Protein AF-A0A7R9DN25-F1 (afdb_monomer_lite)

Foldseek 3Di:
DVVVVVVLVVVVVVVVPDDDDPRVVVVVVVVVVVVVVVVVVVVVVVLVCLVVVLVVVLVVVLVVVVVVVVPDDVVVCVVDPPVVVVVVVVVVSVCSSPVVSVCVNPVVVVVVVVVVVVVVVCVVPVVVVVVVVVVVVVVVVVVVVVVVVVVVVVVVVVVVVVVVVVVVVVVVVVVVVVVVVVVD

Structure (mmCIF, N/CA/C/O backbone):
data_AF-A0A7R9DN25-F1
#
_entry.id   AF-A0A7R9DN25-F1
#
loop_
_atom_site.group_PDB
_atom_site.id
_atom_site.type_symbol
_atom_site.label_atom_id
_atom_site.label_alt_id
_atom_site.label_comp_id
_atom_site.label_asym_id
_atom_site.label_entity_id
_atom_site.label_seq_id
_atom_site.pdbx_PDB_ins_code
_atom_site.Cartn_x
_atom_site.Cartn_y
_atom_site.Cartn_z
_atom_site.occupancy
_atom_site.B_iso_or_equiv
_atom_site.auth_seq_id
_atom_site.auth_comp_id
_atom_site.auth_asym_id
_atom_site.auth_atom_id
_atom_site.pdbx_PDB_model_num
ATOM 1 N N . TRP A 1 1 ? 20.619 -8.116 -26.086 1.00 58.59 1 TRP A N 1
ATOM 2 C CA . TRP A 1 1 ? 21.323 -7.168 -25.199 1.00 58.59 1 TRP A CA 1
ATOM 3 C C . TRP A 1 1 ? 22.279 -7.898 -24.258 1.00 58.59 1 TRP A C 1
ATOM 5 O O . TRP A 1 1 ? 23.454 -7.591 -24.323 1.00 58.59 1 TRP A O 1
ATOM 15 N N . LEU A 1 2 ? 21.844 -8.913 -23.492 1.00 53.81 2 LEU A N 1
ATOM 16 C CA . LEU A 1 2 ? 22.756 -9.781 -22.716 1.00 53.81 2 LEU A CA 1
ATOM 17 C C . LEU A 1 2 ? 23.816 -10.459 -23.596 1.00 53.81 2 LEU A C 1
ATOM 19 O O . LEU A 1 2 ? 24.973 -10.513 -23.211 1.00 53.81 2 LEU A O 1
ATOM 23 N N . THR A 1 3 ? 23.437 -10.882 -24.805 1.00 67.06 3 THR A N 1
ATOM 24 C CA . THR A 1 3 ? 24.360 -11.446 -25.805 1.00 67.06 3 THR A CA 1
ATOM 25 C C . THR A 1 3 ? 25.389 -10.422 -26.293 1.00 67.06 3 THR A C 1
ATOM 27 O O . THR A 1 3 ? 26.574 -10.710 -26.345 1.00 67.06 3 THR A O 1
ATOM 30 N N . VAL A 1 4 ? 24.949 -9.185 -26.553 1.00 66.38 4 VAL A N 1
ATOM 31 C CA . VAL A 1 4 ? 25.826 -8.065 -26.950 1.00 66.38 4 VAL A CA 1
ATOM 32 C C . VAL A 1 4 ? 26.761 -7.674 -25.799 1.00 66.38 4 VAL A C 1
ATOM 34 O O . VAL A 1 4 ? 27.917 -7.332 -26.011 1.00 66.38 4 VAL A O 1
ATOM 37 N N . TRP A 1 5 ? 26.278 -7.758 -24.560 1.00 66.56 5 TRP A N 1
ATOM 38 C CA . TRP A 1 5 ? 27.079 -7.517 -23.365 1.00 66.56 5 TRP A CA 1
ATOM 39 C C . TRP A 1 5 ? 28.129 -8.617 -23.150 1.00 66.56 5 TRP A C 1
ATOM 41 O O . TRP A 1 5 ? 29.283 -8.291 -22.886 1.00 66.56 5 TRP A O 1
ATOM 51 N N . SER A 1 6 ? 27.776 -9.897 -23.336 1.00 68.06 6 SER A N 1
ATOM 52 C CA . SER A 1 6 ? 28.733 -11.006 -23.216 1.00 68.06 6 SER A CA 1
ATOM 53 C C . SER A 1 6 ? 29.781 -11.015 -24.329 1.00 68.06 6 SER A C 1
ATOM 55 O O . SER A 1 6 ? 30.946 -11.286 -24.057 1.00 68.06 6 SER A O 1
ATOM 57 N N . GLU A 1 7 ? 29.398 -10.693 -25.568 1.00 69.69 7 GLU A N 1
ATOM 58 C CA . GLU A 1 7 ? 30.332 -10.594 -26.699 1.00 69.69 7 GLU A CA 1
ATOM 59 C C . GLU A 1 7 ? 31.320 -9.435 -26.515 1.00 69.69 7 GLU A C 1
ATOM 61 O O . GLU A 1 7 ? 32.523 -9.615 -26.700 1.00 69.69 7 GLU A O 1
ATOM 66 N N . ASN A 1 8 ? 30.848 -8.277 -26.042 1.00 64.62 8 ASN A N 1
ATOM 67 C CA . ASN A 1 8 ? 31.726 -7.150 -25.728 1.00 64.62 8 ASN A CA 1
ATOM 68 C C . ASN A 1 8 ? 32.680 -7.459 -24.560 1.00 64.62 8 ASN A C 1
ATOM 70 O O . ASN A 1 8 ? 33.792 -6.940 -24.531 1.00 64.62 8 ASN A O 1
ATOM 74 N N . LEU A 1 9 ? 32.275 -8.284 -23.586 1.00 63.47 9 LEU A N 1
ATOM 75 C CA . LEU A 1 9 ? 33.137 -8.684 -22.464 1.00 63.47 9 LEU A CA 1
ATOM 76 C C . LEU A 1 9 ? 34.327 -9.527 -22.948 1.00 63.47 9 LEU A C 1
ATOM 78 O O . LEU A 1 9 ? 35.443 -9.354 -22.469 1.00 63.47 9 LEU A O 1
ATOM 82 N N . LEU A 1 10 ? 34.095 -10.401 -23.932 1.00 63.06 10 LEU A N 1
ATOM 83 C CA . LEU A 1 10 ? 35.135 -11.221 -24.558 1.00 63.06 10 LEU A CA 1
ATOM 84 C C . LEU A 1 10 ? 36.090 -10.388 -25.429 1.00 63.06 10 LEU A C 1
ATOM 86 O O . LEU A 1 10 ? 37.282 -10.681 -25.462 1.00 63.06 10 LEU A O 1
ATOM 90 N N . GLY A 1 11 ? 35.590 -9.336 -26.088 1.00 62.28 11 GLY A N 1
ATOM 91 C CA . GLY A 1 11 ? 36.412 -8.406 -26.872 1.00 62.28 11 GLY A CA 1
ATOM 92 C C . GLY A 1 11 ? 37.419 -7.616 -26.026 1.00 62.28 11 GLY A C 1
ATOM 93 O O . GLY A 1 11 ? 38.588 -7.533 -26.390 1.00 62.28 11 GLY A O 1
ATOM 94 N N . ILE A 1 12 ? 37.005 -7.126 -24.852 1.00 60.56 12 ILE A N 1
ATOM 95 C CA . ILE A 1 12 ? 37.855 -6.308 -23.963 1.00 60.56 12 ILE A CA 1
ATOM 96 C C . ILE A 1 12 ? 39.009 -7.107 -23.345 1.00 60.56 12 ILE A C 1
ATOM 98 O O . ILE A 1 12 ? 40.091 -6.560 -23.140 1.00 60.56 12 ILE A O 1
ATOM 102 N N . VAL A 1 13 ? 38.827 -8.409 -23.092 1.00 62.03 13 VAL A N 1
ATOM 103 C CA . VAL A 1 13 ? 39.903 -9.284 -22.583 1.00 62.03 13 VAL A CA 1
ATOM 104 C C . VAL A 1 13 ? 41.058 -9.412 -23.588 1.00 62.03 13 VAL A C 1
ATOM 106 O O . VAL A 1 13 ? 42.202 -9.578 -23.174 1.00 62.03 13 VAL A O 1
ATOM 109 N N . ASN A 1 14 ? 40.791 -9.277 -24.891 1.00 59.91 14 ASN A N 1
ATOM 110 C CA . ASN A 1 14 ? 41.828 -9.275 -25.928 1.00 59.91 14 ASN A CA 1
ATOM 111 C C . ASN A 1 14 ? 42.524 -7.910 -26.102 1.00 59.91 14 ASN A C 1
ATOM 113 O O . ASN A 1 14 ? 43.588 -7.851 -26.713 1.00 59.91 14 ASN A O 1
ATOM 117 N N . GLU A 1 15 ? 41.947 -6.823 -25.581 1.00 57.47 15 GLU A N 1
ATOM 118 C CA . GLU A 1 15 ? 42.334 -5.434 -25.882 1.00 57.47 15 GLU A CA 1
ATOM 119 C C . GLU A 1 15 ? 43.079 -4.732 -24.728 1.00 57.47 15 GLU A C 1
ATOM 121 O O . GLU A 1 15 ? 43.402 -3.547 -24.805 1.00 57.47 15 GLU A O 1
ATOM 126 N N . THR A 1 16 ? 43.427 -5.462 -23.660 1.00 56.31 16 THR A N 1
ATOM 127 C CA . THR A 1 16 ? 44.114 -4.941 -22.460 1.00 56.31 16 THR A CA 1
ATOM 128 C C . THR A 1 16 ? 45.514 -4.348 -22.705 1.00 56.31 16 THR A C 1
ATOM 130 O O . THR A 1 16 ? 46.166 -3.919 -21.755 1.00 56.31 16 THR A O 1
ATOM 133 N N . THR A 1 17 ? 46.012 -4.301 -23.945 1.00 54.56 17 THR A N 1
ATOM 134 C CA . THR A 1 17 ? 47.319 -3.711 -24.284 1.00 54.56 17 THR A CA 1
ATOM 135 C C . THR A 1 17 ? 47.294 -2.202 -24.541 1.00 54.56 17 THR A C 1
ATOM 137 O O . THR A 1 17 ? 48.355 -1.590 -24.472 1.00 54.56 17 THR A O 1
ATOM 140 N N . ASN A 1 18 ? 46.134 -1.573 -24.774 1.00 51.22 18 ASN A N 1
ATOM 141 C CA . ASN A 1 18 ? 46.056 -0.140 -25.097 1.00 51.22 18 ASN A CA 1
ATOM 142 C C . ASN A 1 18 ? 45.103 0.597 -24.140 1.00 51.22 18 ASN A C 1
ATOM 144 O O . ASN A 1 18 ? 43.917 0.771 -24.398 1.00 51.22 18 ASN A O 1
ATOM 148 N N . LEU A 1 19 ? 45.636 1.017 -22.996 1.00 61.97 19 LEU A N 1
ATOM 149 C CA . LEU A 1 19 ? 44.918 1.753 -21.954 1.00 61.97 19 LEU A CA 1
ATOM 150 C C . LEU A 1 19 ? 44.607 3.185 -22.422 1.00 61.97 19 LEU A C 1
ATOM 152 O O . LEU A 1 19 ? 45.551 3.927 -22.683 1.00 61.97 19 LEU A O 1
ATOM 156 N N . THR A 1 20 ? 43.320 3.564 -22.495 1.00 53.91 20 THR A N 1
ATOM 157 C CA . THR A 1 20 ? 42.723 4.908 -22.213 1.00 53.91 20 THR A CA 1
ATOM 158 C C . THR A 1 20 ? 41.371 5.170 -22.899 1.00 53.91 20 THR A C 1
ATOM 160 O O . THR A 1 20 ? 40.883 6.294 -22.849 1.00 53.91 20 THR A O 1
ATOM 163 N N . GLU A 1 21 ? 40.688 4.170 -23.461 1.00 59.56 21 GLU A N 1
ATOM 164 C CA . GLU A 1 21 ? 39.271 4.337 -23.814 1.00 59.56 21 GLU A CA 1
ATOM 165 C C . GLU A 1 21 ? 38.385 3.776 -22.700 1.00 59.56 21 GLU A C 1
ATOM 167 O O . GLU A 1 21 ? 38.415 2.584 -22.395 1.00 59.56 21 GLU A O 1
ATOM 172 N N . THR A 1 22 ? 37.619 4.652 -22.040 1.00 59.41 22 THR A N 1
ATOM 173 C CA . THR A 1 22 ? 36.607 4.263 -21.051 1.00 59.41 22 THR A CA 1
ATOM 174 C C . THR A 1 22 ? 35.624 3.315 -21.725 1.00 59.41 22 THR A C 1
ATOM 176 O O . THR A 1 22 ? 34.846 3.722 -22.591 1.00 59.41 22 THR A O 1
ATOM 179 N N . SER A 1 23 ? 35.694 2.033 -21.372 1.00 67.50 23 SER A N 1
ATOM 180 C CA . SER A 1 23 ? 34.940 1.010 -22.082 1.00 67.50 23 SER A CA 1
ATOM 181 C C . SER A 1 23 ? 33.426 1.243 -21.930 1.00 67.50 23 SER A C 1
ATOM 183 O O . SER A 1 23 ? 32.952 1.605 -20.847 1.00 67.50 23 SER A O 1
ATOM 185 N N . PRO A 1 24 ? 32.611 1.003 -22.976 1.00 70.75 24 PRO A N 1
ATOM 186 C CA . PRO A 1 24 ? 31.159 1.220 -22.934 1.00 70.75 24 PRO A CA 1
ATOM 187 C C . PRO A 1 24 ? 30.447 0.433 -21.818 1.00 70.75 24 PRO A C 1
ATOM 189 O O . PRO A 1 24 ? 29.321 0.752 -21.445 1.00 70.75 24 PRO A O 1
ATOM 192 N N . GLN A 1 25 ? 31.095 -0.582 -21.249 1.00 71.62 25 GLN A N 1
ATOM 193 C CA . GLN A 1 25 ? 30.584 -1.392 -20.145 1.00 71.62 25 GLN A CA 1
ATOM 194 C C . GLN A 1 25 ? 30.590 -0.658 -18.803 1.00 71.62 25 GLN A C 1
ATOM 196 O O . GLN A 1 25 ? 29.623 -0.781 -18.048 1.00 71.62 25 GLN A O 1
ATOM 201 N N . GLU A 1 26 ? 31.628 0.133 -18.526 1.00 78.88 26 GLU A N 1
ATOM 202 C CA . GLU A 1 26 ? 31.700 0.963 -17.318 1.00 78.88 26 GLU A CA 1
ATOM 203 C C . GLU A 1 26 ? 30.573 2.006 -17.311 1.00 78.88 26 GLU A C 1
ATOM 205 O O . GLU A 1 26 ? 29.962 2.261 -16.270 1.00 78.88 26 GLU A O 1
ATOM 210 N N . LEU A 1 27 ? 30.205 2.520 -18.492 1.00 82.31 27 LEU A N 1
ATOM 211 C CA . LEU A 1 27 ? 29.067 3.423 -18.670 1.00 82.31 27 LEU A CA 1
ATOM 212 C C . LEU A 1 27 ? 27.724 2.743 -18.349 1.00 82.31 27 LEU A C 1
ATOM 214 O O . LEU A 1 27 ? 26.928 3.298 -17.590 1.00 82.31 27 LEU A O 1
ATOM 218 N N . TYR A 1 28 ? 27.459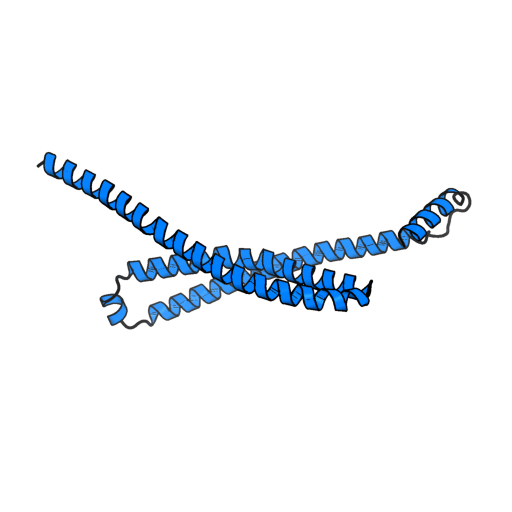 1.540 -18.878 1.00 84.00 28 TYR A N 1
ATOM 219 C CA . TYR A 1 28 ? 26.224 0.807 -18.558 1.00 84.00 28 TYR A CA 1
ATOM 220 C C . TYR A 1 28 ? 26.128 0.480 -17.066 1.00 84.00 28 TYR A C 1
ATOM 222 O O . TYR A 1 28 ? 25.071 0.676 -16.463 1.00 84.00 28 TYR A O 1
ATOM 230 N N . LEU A 1 29 ? 27.226 0.028 -16.454 1.00 86.62 29 LEU A N 1
ATOM 231 C CA . LEU A 1 29 ? 27.275 -0.270 -15.023 1.00 86.62 29 LEU A CA 1
ATOM 232 C C . LEU A 1 29 ? 27.008 0.985 -14.178 1.00 86.62 29 LEU A C 1
ATOM 234 O O . LEU A 1 29 ? 26.237 0.920 -13.219 1.00 86.62 29 LEU A O 1
ATOM 238 N N . GLY A 1 30 ? 27.568 2.134 -14.571 1.00 89.44 30 GLY A N 1
ATOM 239 C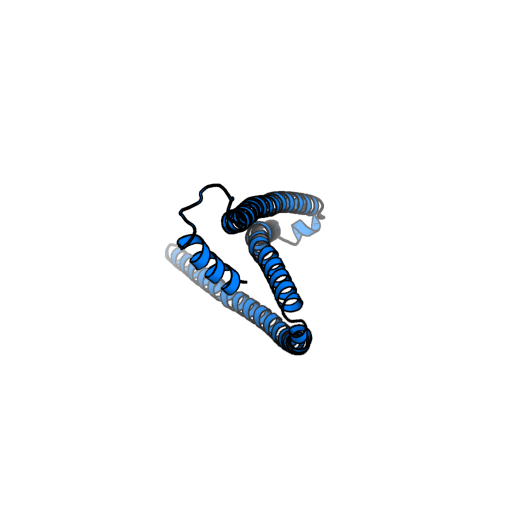 CA . GLY A 1 30 ? 27.296 3.426 -13.942 1.00 89.44 30 GLY A CA 1
ATOM 240 C C . GLY A 1 30 ? 25.819 3.822 -14.016 1.00 89.44 30 GLY A C 1
ATOM 241 O O . GLY A 1 30 ? 25.230 4.202 -13.004 1.00 89.44 30 GLY A O 1
ATOM 242 N N . ILE A 1 31 ? 25.185 3.657 -15.182 1.00 90.44 31 ILE A N 1
ATOM 243 C CA . ILE A 1 31 ? 23.754 3.943 -15.377 1.00 90.44 31 ILE A CA 1
ATOM 244 C C . ILE A 1 31 ? 22.886 3.042 -14.483 1.00 90.44 31 ILE A C 1
ATOM 246 O O . ILE A 1 31 ? 21.996 3.540 -13.791 1.00 90.44 31 ILE A O 1
ATOM 250 N N . TYR A 1 32 ? 23.162 1.735 -14.430 1.00 89.62 32 TYR A N 1
ATOM 251 C CA . TYR A 1 32 ? 22.461 0.823 -13.517 1.00 89.62 32 TYR A CA 1
ATOM 252 C C . TYR A 1 32 ? 22.696 1.177 -12.044 1.00 89.62 32 TYR A C 1
ATOM 254 O O . TYR A 1 32 ? 21.765 1.088 -11.243 1.00 89.62 32 TYR A O 1
ATOM 262 N N . GLY A 1 33 ? 23.901 1.634 -11.692 1.00 94.31 33 GLY A N 1
ATOM 263 C CA . GLY A 1 33 ? 24.224 2.131 -10.356 1.00 94.31 33 GLY A CA 1
ATOM 264 C C . GLY A 1 33 ? 23.366 3.334 -9.959 1.00 94.31 33 GLY A C 1
ATOM 265 O O . GLY A 1 33 ? 22.763 3.334 -8.885 1.00 94.31 33 GLY A O 1
ATOM 266 N N . VAL A 1 34 ? 23.228 4.324 -10.846 1.00 94.94 34 VAL A N 1
ATOM 267 C CA . VAL A 1 34 ? 22.376 5.503 -10.612 1.00 94.94 34 VAL A CA 1
ATOM 268 C C . VAL A 1 34 ? 20.900 5.112 -10.503 1.00 94.94 34 VAL A C 1
ATOM 270 O O . VAL A 1 34 ? 20.217 5.584 -9.593 1.00 94.94 34 VAL A O 1
ATOM 273 N N . PHE A 1 35 ? 20.402 4.212 -11.359 1.00 93.50 35 PHE A N 1
ATOM 274 C CA . PHE A 1 35 ? 19.027 3.709 -11.253 1.00 93.50 35 PHE A CA 1
ATOM 275 C C . PHE A 1 35 ? 18.778 2.950 -9.945 1.00 93.50 35 PHE A C 1
ATOM 277 O O . PHE A 1 35 ? 17.742 3.157 -9.314 1.00 93.50 35 PHE A O 1
ATOM 284 N N . GLY A 1 36 ? 19.724 2.116 -9.507 1.00 95.19 36 GLY A N 1
ATOM 285 C CA . GLY A 1 36 ? 19.636 1.393 -8.238 1.00 95.19 36 GLY A CA 1
ATOM 286 C C . GLY A 1 36 ? 19.617 2.336 -7.034 1.00 95.19 36 GLY A C 1
ATOM 287 O O . GLY A 1 36 ? 18.746 2.222 -6.171 1.00 95.19 36 GLY A O 1
ATOM 288 N N . LEU A 1 37 ? 20.513 3.326 -7.001 1.00 96.50 37 LEU A N 1
ATOM 289 C CA . LEU A 1 37 ? 20.522 4.352 -5.953 1.00 96.50 37 LEU A CA 1
ATOM 290 C C . LEU A 1 37 ? 19.226 5.171 -5.955 1.00 96.50 37 LEU A C 1
ATOM 292 O O . LEU A 1 37 ? 18.617 5.365 -4.902 1.00 96.50 37 LEU A O 1
ATOM 296 N N . GLY A 1 38 ? 18.760 5.588 -7.134 1.00 96.44 38 GLY A N 1
ATOM 297 C CA . GLY A 1 38 ? 17.490 6.292 -7.296 1.00 96.44 38 GLY A CA 1
ATOM 298 C C . GLY A 1 38 ? 16.297 5.468 -6.808 1.00 96.44 38 GLY A C 1
ATOM 299 O O . GLY A 1 38 ? 15.425 5.994 -6.118 1.00 96.44 38 GLY A O 1
ATOM 300 N N . GLN A 1 39 ? 16.284 4.162 -7.084 1.00 93.94 39 GLN A N 1
ATOM 301 C CA . GLN A 1 39 ? 15.258 3.245 -6.595 1.00 93.94 39 GLN A CA 1
ATOM 302 C C . GLN A 1 39 ? 15.267 3.149 -5.067 1.00 93.94 39 GLN A C 1
ATOM 304 O O . GLN A 1 39 ? 14.202 3.212 -4.452 1.00 93.94 39 GLN A O 1
ATOM 309 N N . VAL A 1 40 ? 16.441 3.007 -4.445 1.00 95.50 40 VAL A N 1
ATOM 310 C CA . VAL A 1 40 ? 16.555 2.934 -2.981 1.00 95.50 40 VAL A CA 1
ATOM 311 C C . VAL A 1 40 ? 16.039 4.226 -2.355 1.00 95.50 40 VAL A C 1
ATOM 313 O O . VAL A 1 40 ? 15.144 4.169 -1.510 1.00 95.50 40 VAL A O 1
ATOM 316 N N . ILE A 1 41 ? 16.515 5.385 -2.819 1.00 96.88 41 ILE A N 1
ATOM 317 C CA . ILE A 1 41 ? 16.085 6.699 -2.318 1.00 96.88 41 ILE A CA 1
ATOM 318 C C . ILE A 1 41 ? 14.572 6.870 -2.497 1.00 96.88 41 ILE A C 1
ATOM 320 O O . ILE A 1 41 ? 13.866 7.209 -1.546 1.00 96.88 41 ILE A O 1
ATOM 324 N N . GLY A 1 42 ? 14.053 6.567 -3.689 1.00 94.06 42 GLY A N 1
ATOM 325 C CA . GLY A 1 42 ? 12.623 6.628 -3.981 1.00 94.06 42 GLY A CA 1
ATOM 326 C C . GLY A 1 42 ? 11.795 5.701 -3.088 1.00 94.06 42 GLY A C 1
ATOM 327 O O . GLY A 1 42 ? 10.737 6.098 -2.604 1.00 94.06 42 GLY A O 1
ATOM 328 N N . SER A 1 43 ? 12.288 4.493 -2.799 1.00 91.94 43 SER A N 1
ATOM 329 C CA . SER A 1 43 ? 11.600 3.537 -1.922 1.00 91.94 43 SER A CA 1
ATOM 330 C C . SER A 1 43 ? 11.532 4.017 -0.469 1.00 91.94 43 SER A C 1
ATOM 332 O O . SER A 1 43 ? 10.495 3.866 0.186 1.00 91.94 43 SER A O 1
ATOM 334 N N . VAL A 1 44 ? 12.601 4.655 0.019 1.00 94.19 44 VAL A N 1
ATOM 335 C CA . VAL A 1 44 ? 12.657 5.247 1.359 1.00 94.19 44 VAL A CA 1
ATOM 336 C C . VAL A 1 44 ? 11.682 6.414 1.446 1.00 94.19 44 VAL A C 1
ATOM 338 O O . VAL A 1 44 ? 10.845 6.435 2.347 1.00 94.19 44 VAL A O 1
ATOM 341 N N . LEU A 1 45 ? 11.713 7.330 0.474 1.00 94.81 45 LEU A N 1
ATOM 342 C CA . LEU A 1 45 ? 10.785 8.459 0.411 1.00 94.81 45 LEU A CA 1
ATOM 343 C C . LEU A 1 45 ? 9.328 7.992 0.365 1.00 94.81 45 LEU A C 1
ATOM 345 O O . LEU A 1 45 ? 8.525 8.450 1.172 1.00 94.81 45 LEU A O 1
ATOM 349 N N . ALA A 1 46 ? 8.992 7.027 -0.494 1.00 91.12 46 ALA A N 1
ATOM 350 C CA . ALA A 1 46 ? 7.636 6.487 -0.584 1.00 91.12 46 ALA A CA 1
ATOM 351 C C . ALA A 1 46 ? 7.169 5.870 0.746 1.00 91.12 46 ALA A C 1
ATOM 353 O O . ALA A 1 46 ? 6.045 6.111 1.194 1.00 91.12 46 ALA A O 1
ATOM 354 N N . THR A 1 47 ? 8.042 5.110 1.413 1.00 89.75 47 THR A N 1
ATOM 355 C CA . THR A 1 47 ? 7.734 4.491 2.711 1.00 89.75 47 THR A CA 1
ATOM 356 C C . THR A 1 47 ? 7.535 5.542 3.804 1.00 89.75 47 THR A C 1
ATOM 358 O O . THR A 1 47 ? 6.609 5.425 4.614 1.00 89.75 47 THR A O 1
ATOM 361 N N . LEU A 1 48 ? 8.356 6.595 3.816 1.00 92.62 48 LEU A N 1
ATOM 362 C CA . LEU A 1 48 ? 8.212 7.723 4.734 1.00 92.62 48 LEU A CA 1
ATOM 363 C C . LEU A 1 48 ? 6.914 8.494 4.471 1.00 92.62 48 LEU A C 1
ATOM 365 O O . LEU A 1 48 ? 6.166 8.743 5.414 1.00 92.62 48 LEU A O 1
ATOM 369 N N . SER A 1 49 ? 6.590 8.793 3.211 1.00 92.50 49 SER A N 1
ATOM 370 C CA . SER A 1 49 ? 5.347 9.472 2.830 1.00 92.50 49 SER A CA 1
ATOM 371 C C . SER A 1 49 ? 4.108 8.697 3.275 1.00 92.50 49 SER A C 1
ATOM 373 O O . SER A 1 49 ? 3.213 9.282 3.883 1.00 92.50 49 SER A O 1
ATOM 375 N N . ILE A 1 50 ? 4.065 7.377 3.049 1.00 89.50 50 ILE A N 1
ATOM 376 C CA . ILE A 1 50 ? 2.953 6.527 3.509 1.00 89.50 50 ILE A CA 1
ATOM 377 C C . ILE A 1 50 ? 2.875 6.521 5.040 1.00 89.50 50 ILE A C 1
ATOM 379 O O . ILE A 1 50 ? 1.783 6.584 5.605 1.00 89.50 50 ILE A O 1
ATOM 383 N N . SER A 1 51 ? 4.017 6.475 5.726 1.00 89.69 51 SER A N 1
ATOM 384 C CA . SER A 1 51 ? 4.063 6.446 7.192 1.00 89.69 51 SER A CA 1
ATOM 385 C C . SER A 1 51 ? 3.566 7.754 7.811 1.00 89.69 51 SER A C 1
ATOM 387 O O . SER A 1 51 ? 2.698 7.727 8.680 1.00 89.69 51 SER A O 1
ATOM 389 N N . ILE A 1 52 ? 4.046 8.899 7.322 1.00 91.75 52 ILE A N 1
ATOM 390 C CA . ILE A 1 52 ? 3.602 10.224 7.775 1.00 91.75 52 ILE A CA 1
ATOM 391 C C . ILE A 1 52 ? 2.125 10.438 7.425 1.00 91.75 52 ILE A C 1
ATOM 393 O O . ILE A 1 52 ? 1.348 10.887 8.269 1.00 91.75 52 ILE A O 1
ATOM 397 N N . GLY A 1 53 ? 1.719 10.068 6.206 1.00 90.94 53 GLY A N 1
ATOM 398 C CA . GLY A 1 53 ? 0.334 10.171 5.748 1.00 90.94 53 GLY A CA 1
ATOM 399 C C . GLY A 1 53 ? -0.628 9.366 6.618 1.00 90.94 53 GLY A C 1
ATOM 400 O O . GLY A 1 53 ? -1.679 9.875 6.997 1.00 90.94 53 GLY A O 1
ATOM 401 N N . THR A 1 54 ? -0.235 8.154 7.013 1.00 88.00 54 THR A N 1
ATOM 402 C CA . THR A 1 54 ? -1.023 7.316 7.927 1.00 88.00 54 THR A CA 1
ATOM 403 C C . THR A 1 54 ? -1.185 7.977 9.292 1.00 88.00 54 THR A C 1
ATOM 405 O O . THR A 1 54 ? -2.301 8.069 9.791 1.00 88.00 54 THR A O 1
ATOM 408 N N . ILE A 1 55 ? -0.097 8.464 9.896 1.00 88.62 55 ILE A N 1
ATOM 409 C CA . ILE A 1 55 ? -0.152 9.095 11.224 1.00 88.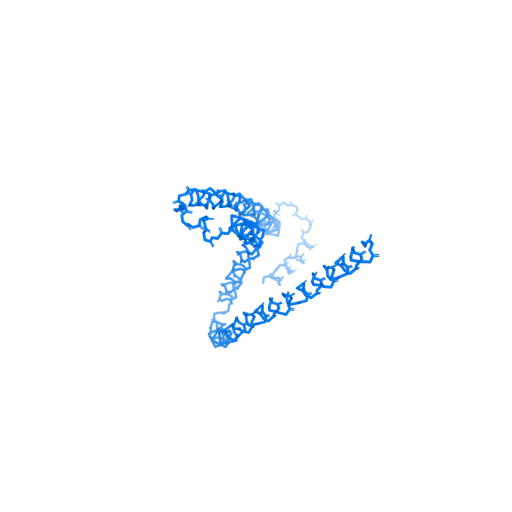62 55 ILE A CA 1
ATOM 410 C C . ILE A 1 55 ? -1.044 10.341 11.189 1.00 88.62 55 ILE A C 1
ATOM 412 O O . ILE A 1 55 ? -1.819 10.585 12.114 1.00 88.62 55 ILE A O 1
ATOM 416 N N . ASN A 1 56 ? -0.964 11.129 10.114 1.00 90.38 56 ASN A N 1
ATOM 417 C CA . ASN A 1 56 ? -1.825 12.293 9.951 1.00 90.38 56 ASN A CA 1
ATOM 418 C C . ASN A 1 56 ? -3.299 11.887 9.770 1.00 90.38 56 ASN A C 1
ATOM 420 O O . ASN A 1 56 ? -4.180 12.454 10.413 1.00 90.38 56 ASN A O 1
ATOM 424 N N . ALA A 1 57 ? -3.567 10.866 8.953 1.00 87.88 57 ALA A N 1
ATOM 425 C CA . ALA A 1 57 ? -4.912 10.334 8.753 1.00 87.88 57 ALA A CA 1
ATOM 426 C C . ALA A 1 57 ? -5.528 9.814 10.063 1.00 87.88 57 ALA A C 1
ATOM 428 O O . ALA A 1 57 ? -6.666 10.169 10.372 1.00 87.88 57 ALA A O 1
ATOM 429 N N . ALA A 1 58 ? -4.763 9.066 10.865 1.00 86.69 58 ALA A N 1
ATOM 430 C CA . ALA A 1 58 ? -5.175 8.583 12.184 1.00 86.69 58 ALA A CA 1
ATOM 431 C C . ALA A 1 58 ? -5.578 9.742 13.112 1.00 86.69 58 ALA A C 1
ATOM 433 O O . ALA A 1 58 ? -6.653 9.728 13.712 1.00 86.69 58 ALA A O 1
ATOM 434 N N . ARG A 1 59 ? -4.773 10.815 13.163 1.00 87.94 59 ARG A N 1
ATOM 435 C CA . ARG A 1 59 ? -5.079 12.015 13.967 1.00 87.94 59 ARG A CA 1
ATOM 436 C C . ARG A 1 59 ? -6.356 12.720 13.513 1.00 87.94 59 ARG A C 1
ATOM 438 O O . ARG A 1 59 ? -7.176 13.099 14.348 1.00 87.94 59 ARG A O 1
ATOM 445 N N . ILE A 1 60 ? -6.529 12.907 12.205 1.00 89.88 60 ILE A N 1
ATOM 446 C CA . ILE A 1 60 ? -7.719 13.559 11.639 1.00 89.88 60 ILE A CA 1
ATOM 447 C C . ILE A 1 60 ? -8.973 12.740 11.960 1.00 89.88 60 ILE A C 1
ATOM 449 O O . ILE A 1 60 ? -9.979 13.300 12.398 1.00 89.88 60 ILE A O 1
ATOM 453 N N . LEU A 1 61 ? -8.898 11.421 11.786 1.00 87.06 61 LEU A N 1
ATOM 454 C CA . LEU A 1 61 ? -9.993 10.503 12.065 1.00 87.06 61 LEU A CA 1
ATOM 455 C C . LEU A 1 61 ? -10.362 10.500 13.554 1.00 87.06 61 LEU A C 1
ATOM 457 O O . LEU A 1 61 ? -11.534 10.671 13.888 1.00 87.06 61 LEU A O 1
ATOM 461 N N . HIS A 1 62 ? -9.370 10.377 14.441 1.00 88.12 62 HIS A N 1
ATOM 462 C CA . HIS A 1 62 ? -9.574 10.402 15.888 1.00 88.12 62 HIS A CA 1
ATOM 463 C C . HIS A 1 62 ? -10.256 11.703 16.335 1.00 88.12 62 HIS A C 1
ATOM 465 O O . HIS A 1 62 ? -11.268 11.674 17.035 1.00 88.12 62 HIS A O 1
ATOM 471 N N . ASN A 1 63 ? -9.759 12.855 15.874 1.00 89.31 63 ASN A N 1
ATOM 472 C CA . ASN A 1 63 ? -10.333 14.158 16.218 1.00 89.31 63 ASN A CA 1
ATOM 473 C C . ASN A 1 63 ? -11.749 14.344 15.652 1.00 89.31 63 ASN A C 1
ATOM 475 O O . ASN A 1 63 ? -12.618 14.905 16.323 1.00 89.31 63 ASN A O 1
ATOM 479 N N . GLY A 1 64 ? -11.999 13.866 14.430 1.00 88.94 64 GLY A N 1
ATOM 480 C CA . GLY A 1 64 ? -13.320 13.903 13.806 1.00 88.94 64 GLY A CA 1
ATOM 481 C C . GLY A 1 64 ? -14.344 13.064 14.569 1.00 88.94 64 GLY A C 1
ATOM 482 O O . GLY A 1 64 ? -15.443 13.543 14.855 1.00 88.94 64 GLY A O 1
ATOM 483 N N . LEU A 1 65 ? -13.968 11.843 14.949 1.00 84.62 65 LEU A N 1
ATOM 484 C CA . LEU A 1 65 ? -14.820 10.950 15.728 1.00 84.62 65 LEU A CA 1
ATOM 485 C C . LEU A 1 65 ? -15.072 11.496 17.139 1.00 84.62 65 LEU A C 1
ATOM 487 O O . LEU A 1 65 ? -16.226 11.544 17.556 1.00 84.62 65 LEU A O 1
ATOM 491 N N . LEU A 1 66 ? -14.041 11.986 17.837 1.00 87.31 66 LEU A N 1
ATOM 492 C CA . LEU A 1 66 ? -14.190 12.592 19.165 1.00 87.31 66 LEU A CA 1
ATOM 493 C C . LEU A 1 66 ? -15.162 13.778 19.132 1.00 87.31 66 LEU A C 1
ATOM 495 O O . LEU A 1 66 ? -16.084 13.857 19.942 1.00 87.31 66 LEU A O 1
ATOM 499 N N . ARG A 1 67 ? -15.011 14.674 18.148 1.00 89.94 67 ARG A N 1
ATOM 500 C CA . ARG A 1 67 ? -15.918 15.816 17.968 1.00 89.94 67 ARG A CA 1
ATOM 501 C C . ARG A 1 67 ? -17.359 15.377 17.710 1.00 89.94 67 ARG A C 1
ATOM 503 O O . ARG A 1 67 ? -18.280 16.037 18.183 1.00 89.94 67 ARG A O 1
ATOM 510 N N . ASN A 1 68 ? -17.557 14.303 16.950 1.00 85.75 68 ASN A N 1
ATOM 511 C CA . ASN A 1 68 ? -18.890 13.791 16.651 1.00 85.75 68 ASN A CA 1
ATOM 512 C C . ASN A 1 68 ? -19.532 13.143 17.880 1.00 85.75 68 ASN A C 1
ATOM 514 O O . ASN A 1 68 ? -20.700 13.409 18.140 1.00 85.75 68 ASN A O 1
ATOM 518 N N . VAL A 1 69 ? -18.773 12.374 18.667 1.00 84.81 69 VAL A N 1
ATOM 519 C CA . VAL A 1 69 ? -19.264 11.760 19.910 1.00 84.81 69 VAL A CA 1
ATOM 520 C C . VAL A 1 69 ? -19.695 12.827 20.917 1.00 84.81 69 VAL A C 1
ATOM 522 O O . VAL A 1 69 ? -20.776 12.721 21.484 1.00 84.81 69 VAL A O 1
ATOM 525 N N . LEU A 1 70 ? -18.916 13.902 21.073 1.00 84.94 70 LEU A N 1
ATOM 526 C CA . LEU A 1 70 ? -19.250 15.013 21.975 1.00 84.94 70 LEU A CA 1
ATOM 527 C C . LEU A 1 70 ? -20.502 15.807 21.560 1.00 84.94 70 LEU A C 1
ATOM 529 O O . LEU A 1 70 ? -21.045 16.553 22.367 1.00 84.94 70 LEU A O 1
ATOM 533 N N . ARG A 1 71 ? -20.951 15.680 20.306 1.00 87.81 71 ARG A N 1
ATOM 534 C CA . ARG A 1 71 ? -22.150 16.353 19.776 1.00 87.81 71 ARG A CA 1
ATOM 535 C C . ARG A 1 71 ? -23.384 15.453 19.740 1.00 87.81 71 ARG A C 1
ATOM 537 O O . ARG A 1 71 ? -24.429 15.894 19.265 1.00 87.81 71 ARG A O 1
ATOM 544 N N . LEU A 1 72 ? -23.275 14.201 20.183 1.00 84.12 72 LEU A N 1
ATOM 545 C CA . LEU A 1 72 ? -24.419 13.296 20.218 1.00 84.12 72 LEU A CA 1
ATOM 546 C C . LEU A 1 72 ? -25.458 13.793 21.238 1.00 84.12 72 LEU A C 1
ATOM 548 O O . LEU A 1 72 ? -25.083 14.273 22.309 1.00 84.12 72 LEU A O 1
ATOM 552 N N . PRO A 1 73 ? -26.765 13.686 20.933 1.00 85.38 73 PRO A N 1
ATOM 553 C CA . PRO A 1 73 ? -27.805 14.075 21.873 1.00 85.38 73 PRO A CA 1
ATOM 554 C C . PRO A 1 73 ? -27.784 13.146 23.087 1.00 85.38 73 PRO A C 1
ATOM 556 O O . PRO A 1 73 ? -27.589 11.936 22.937 1.00 85.38 73 PRO A O 1
ATOM 559 N N . GLN A 1 74 ? -28.055 13.708 24.269 1.00 76.62 74 GLN A N 1
ATOM 560 C CA . GLN A 1 74 ? -28.027 12.998 25.555 1.00 76.62 74 GLN A CA 1
ATOM 561 C C . GLN A 1 74 ? -28.863 11.706 25.545 1.00 76.62 74 GLN A C 1
ATOM 563 O O . GLN A 1 74 ? -28.415 10.682 26.047 1.00 76.62 74 GLN A O 1
ATOM 568 N N . SER A 1 75 ? -29.995 11.706 24.833 1.00 81.12 75 SER A N 1
ATOM 569 C CA . SER A 1 75 ? -30.860 10.530 24.634 1.00 81.12 75 SER A CA 1
ATOM 570 C C . SER A 1 75 ? -30.129 9.292 24.076 1.00 81.12 75 SER A C 1
ATOM 572 O O . SER A 1 75 ? -30.518 8.157 24.358 1.00 81.12 75 SER A O 1
ATOM 574 N N . THR A 1 76 ? -29.043 9.479 23.319 1.00 74.75 76 THR A N 1
ATOM 575 C CA . THR A 1 76 ? -28.209 8.374 22.807 1.00 74.75 76 THR A CA 1
ATOM 576 C C . THR A 1 76 ? -27.377 7.739 23.922 1.00 74.75 76 THR A C 1
ATOM 578 O O . THR A 1 76 ? -27.181 6.525 23.939 1.00 74.75 76 THR A O 1
ATOM 581 N N . PHE A 1 77 ? -26.908 8.545 24.874 1.00 78.25 77 PHE A N 1
ATOM 582 C CA . PHE A 1 77 ? -26.158 8.074 26.039 1.00 78.25 77 PHE A CA 1
ATOM 583 C C . PHE A 1 77 ? -27.064 7.389 27.071 1.00 78.25 77 PHE A C 1
ATOM 585 O O . PHE A 1 77 ? -26.601 6.508 27.790 1.00 78.25 77 PHE A O 1
ATOM 592 N N . ASP A 1 78 ? -28.357 7.724 27.085 1.00 76.69 78 ASP A N 1
ATOM 593 C CA . ASP A 1 78 ? -29.348 7.075 27.952 1.00 76.69 78 ASP A CA 1
ATOM 594 C C . ASP A 1 78 ? -29.811 5.713 27.397 1.00 76.69 78 ASP A C 1
ATOM 596 O O . ASP A 1 78 ? -30.117 4.792 28.151 1.00 76.69 78 ASP A O 1
ATOM 600 N N . THR A 1 79 ? -29.848 5.560 26.068 1.00 79.81 79 THR A N 1
ATOM 601 C CA . THR A 1 79 ? -30.307 4.330 25.388 1.00 79.81 79 THR A CA 1
ATOM 602 C C . THR A 1 79 ? -29.189 3.332 25.092 1.00 79.81 79 THR A C 1
ATOM 604 O O . THR A 1 79 ? -29.442 2.129 25.004 1.00 79.81 79 THR A O 1
ATOM 607 N N . THR A 1 80 ? -27.944 3.795 24.958 1.00 76.31 80 THR A N 1
ATOM 608 C CA . THR A 1 80 ? -26.770 2.931 24.782 1.00 76.31 80 THR A CA 1
ATOM 609 C C . THR A 1 80 ? -25.730 3.213 25.859 1.00 76.31 80 THR A C 1
ATOM 611 O O . THR A 1 80 ? -25.269 4.347 25.959 1.00 76.31 80 THR A O 1
ATOM 614 N N . PRO A 1 81 ? -25.293 2.199 26.633 1.00 78.00 81 PRO A N 1
ATOM 615 C CA . PRO A 1 81 ? -24.305 2.417 27.680 1.00 78.00 81 PRO A CA 1
ATOM 616 C C . PRO A 1 81 ? -23.016 2.970 27.067 1.00 78.00 81 PRO A C 1
ATOM 618 O O . PRO A 1 81 ? -22.493 2.406 26.100 1.00 78.00 81 PRO A O 1
ATOM 621 N N . THR A 1 82 ? -22.474 4.040 27.655 1.00 76.56 82 THR A N 1
ATOM 622 C CA . THR A 1 82 ? -21.267 4.747 27.186 1.00 76.56 82 THR A CA 1
ATOM 623 C C . THR A 1 82 ? -20.091 3.797 26.927 1.00 76.56 82 THR A C 1
ATOM 625 O O . THR A 1 82 ? -19.331 3.986 25.978 1.00 76.56 82 THR A O 1
ATOM 628 N N . GLY A 1 83 ? -19.991 2.705 27.695 1.00 79.12 83 GLY A N 1
ATOM 629 C CA . GLY A 1 83 ? -18.987 1.655 27.500 1.00 79.12 83 GLY A CA 1
ATOM 630 C C . GLY A 1 83 ? -19.079 0.923 26.154 1.00 79.12 83 GLY A C 1
ATOM 631 O O . GLY A 1 83 ? -18.048 0.587 25.579 1.00 79.12 83 GLY A O 1
ATOM 632 N N . ARG A 1 84 ? -20.278 0.721 25.587 1.00 78.75 84 ARG A N 1
ATOM 633 C CA . ARG A 1 84 ? -20.450 0.071 24.271 1.00 78.75 84 ARG A CA 1
ATOM 634 C C . ARG A 1 84 ? -20.044 1.003 23.126 1.00 78.75 84 ARG A C 1
ATOM 636 O O . ARG A 1 84 ? -19.453 0.537 22.154 1.00 78.75 84 ARG A O 1
ATOM 643 N N . ILE A 1 85 ? -20.319 2.303 23.258 1.00 81.75 85 ILE A N 1
ATOM 644 C CA . ILE A 1 85 ? -19.871 3.328 22.302 1.00 81.75 85 ILE A CA 1
ATOM 645 C C . ILE A 1 85 ? -18.342 3.407 22.314 1.00 81.75 85 ILE A C 1
ATOM 647 O O . ILE A 1 85 ? -17.722 3.343 21.254 1.00 81.75 85 ILE A O 1
ATOM 651 N N . LEU A 1 86 ? -17.737 3.465 23.505 1.00 82.56 86 LEU A N 1
ATOM 652 C CA . LEU A 1 86 ? -16.286 3.520 23.661 1.00 82.56 86 LEU A CA 1
ATOM 653 C C . LEU A 1 86 ? -15.605 2.251 23.135 1.00 82.56 86 LEU A C 1
ATOM 655 O O . LEU A 1 86 ? -14.652 2.353 22.374 1.00 82.56 86 LEU A O 1
ATOM 659 N N . ASN A 1 87 ? -16.126 1.064 23.460 1.00 82.69 87 ASN A N 1
ATOM 660 C CA . ASN A 1 87 ? -15.555 -0.202 22.991 1.00 82.69 87 ASN A CA 1
ATOM 661 C C . ASN A 1 87 ? -15.584 -0.313 21.456 1.00 82.69 87 ASN A C 1
ATOM 663 O O . ASN A 1 87 ? -14.613 -0.738 20.832 1.00 82.69 87 ASN A O 1
ATOM 667 N N . ARG A 1 88 ? -16.678 0.135 20.826 1.00 83.56 88 ARG A N 1
ATOM 668 C CA . ARG A 1 88 ? -16.793 0.164 19.364 1.00 83.56 88 ARG A CA 1
ATOM 669 C C . ARG A 1 88 ? -15.841 1.187 18.740 1.00 83.56 88 ARG A C 1
ATOM 671 O O . ARG A 1 88 ? -15.118 0.844 17.815 1.00 83.56 88 ARG A O 1
ATOM 678 N N . PHE A 1 89 ? -15.781 2.397 19.293 1.00 82.94 89 PHE A N 1
ATOM 679 C CA . PHE A 1 89 ? -14.846 3.444 18.875 1.00 82.94 89 PHE A CA 1
ATOM 680 C C . PHE A 1 89 ? -13.384 2.982 18.966 1.00 82.94 89 PHE A C 1
ATOM 682 O O . PHE A 1 89 ? -12.639 3.122 18.000 1.00 82.94 89 PHE A O 1
ATOM 689 N N . SER A 1 90 ? -12.986 2.375 20.086 1.00 85.88 90 SER A N 1
ATOM 690 C CA . SER A 1 90 ? -11.635 1.844 20.282 1.00 85.88 90 SER A CA 1
ATOM 691 C C . SER A 1 90 ? -11.312 0.705 19.314 1.00 85.88 90 SER A C 1
ATOM 693 O O . SER A 1 90 ? -10.210 0.668 18.773 1.00 85.88 90 SER A O 1
ATOM 695 N N . SER A 1 91 ? -12.259 -0.204 19.054 1.00 84.44 91 SER A N 1
ATOM 696 C CA . SER A 1 91 ? -12.065 -1.307 18.101 1.00 84.44 91 SER A CA 1
ATOM 697 C C . SER A 1 91 ? -11.945 -0.819 16.650 1.00 84.44 91 SER A C 1
ATOM 699 O O . SER A 1 91 ? -11.051 -1.259 15.917 1.00 84.44 91 SER A O 1
ATOM 701 N N . ASP A 1 92 ? -12.788 0.136 16.250 1.00 86.38 92 ASP A N 1
ATOM 702 C CA . ASP A 1 92 ? -12.784 0.716 14.906 1.00 86.38 92 ASP A CA 1
ATOM 703 C C . ASP A 1 92 ? -11.505 1.535 14.661 1.00 86.38 92 ASP A C 1
ATOM 705 O O . ASP A 1 92 ? -10.867 1.382 13.617 1.00 86.38 92 ASP A O 1
ATOM 709 N N . ILE A 1 93 ? -11.069 2.335 15.642 1.00 86.25 93 ILE A N 1
ATOM 710 C CA . ILE A 1 93 ? -9.798 3.073 15.578 1.00 86.25 93 ILE A CA 1
ATOM 711 C C . ILE A 1 93 ? -8.615 2.125 15.526 1.00 86.25 93 ILE A C 1
ATOM 713 O O . ILE A 1 93 ? -7.766 2.284 14.661 1.00 86.25 93 ILE A O 1
ATOM 717 N N . ASN A 1 94 ? -8.568 1.100 16.376 1.00 86.12 94 ASN A N 1
ATOM 718 C CA . ASN A 1 94 ? -7.473 0.136 16.344 1.00 86.12 94 ASN A CA 1
ATOM 719 C C . ASN A 1 94 ? -7.381 -0.576 14.982 1.00 86.12 94 ASN A C 1
ATOM 721 O O . ASN A 1 94 ? -6.293 -0.793 14.450 1.00 86.12 94 ASN A O 1
ATOM 725 N N . THR A 1 95 ? -8.524 -0.897 14.371 1.00 84.62 95 THR A N 1
ATOM 726 C CA . THR A 1 95 ? -8.554 -1.471 13.020 1.00 84.62 95 THR A CA 1
ATOM 727 C C . THR A 1 95 ? -8.029 -0.473 11.984 1.00 84.62 95 THR A C 1
ATOM 729 O O . THR A 1 95 ? -7.223 -0.837 11.127 1.00 84.62 95 THR A O 1
ATOM 732 N N . LEU A 1 96 ? -8.432 0.793 12.058 1.00 84.12 96 LEU A N 1
ATOM 733 C CA . LEU A 1 96 ? -7.980 1.828 11.126 1.00 84.12 96 LEU A CA 1
ATOM 734 C C . LEU A 1 96 ? -6.511 2.223 11.340 1.00 84.12 96 LEU A C 1
ATOM 736 O O . LEU A 1 96 ? -5.815 2.483 10.368 1.00 84.12 96 LEU A O 1
ATOM 740 N N . ASP A 1 97 ? -5.991 2.176 12.557 1.00 86.19 97 ASP A N 1
ATOM 741 C CA . ASP A 1 97 ? -4.610 2.567 12.850 1.00 86.19 97 ASP A CA 1
ATOM 742 C C . ASP A 1 97 ? -3.608 1.440 12.575 1.00 86.19 97 ASP A C 1
ATOM 744 O O . ASP A 1 97 ? -2.450 1.710 12.257 1.00 86.19 97 ASP A O 1
ATOM 748 N N . VAL A 1 98 ? -4.035 0.175 12.651 1.00 85.12 98 VAL A N 1
ATOM 749 C CA . VAL A 1 98 ? -3.149 -0.986 12.462 1.00 85.12 98 VAL A CA 1
ATOM 750 C C . VAL A 1 98 ? -3.335 -1.634 11.090 1.00 85.12 98 VAL A C 1
ATOM 752 O O . VAL A 1 98 ? -2.371 -1.789 10.336 1.00 85.12 98 VAL A O 1
ATOM 755 N N . MET A 1 99 ? -4.565 -2.015 10.728 1.00 86.81 99 MET A N 1
ATOM 756 C CA . MET A 1 99 ? -4.818 -2.748 9.479 1.00 86.81 99 MET A CA 1
ATOM 757 C C . MET A 1 99 ? -4.719 -1.845 8.250 1.00 86.81 99 MET A C 1
ATOM 759 O O . MET A 1 99 ? -4.154 -2.258 7.239 1.00 86.81 99 MET A O 1
ATOM 763 N N . PHE A 1 100 ? -5.241 -0.619 8.301 1.00 85.75 100 PHE A N 1
ATOM 764 C CA . PHE A 1 100 ? -5.271 0.260 7.128 1.00 85.75 100 PHE A CA 1
ATOM 765 C C . PHE A 1 100 ? -3.867 0.622 6.601 1.00 85.75 100 PHE A C 1
ATOM 767 O O . PHE A 1 100 ? -3.607 0.367 5.420 1.00 85.75 100 PHE A O 1
ATOM 774 N N . PRO A 1 101 ? -2.918 1.124 7.422 1.00 86.88 101 PRO A N 1
ATOM 775 C CA . PRO A 1 101 ? -1.544 1.332 6.964 1.00 86.88 101 PRO A CA 1
ATOM 776 C C . PRO A 1 101 ? -0.864 0.061 6.485 1.00 86.88 101 PRO A C 1
ATOM 778 O O . PRO A 1 101 ? -0.122 0.110 5.505 1.00 86.88 101 PRO A O 1
ATOM 781 N N . MET A 1 102 ? -1.100 -1.071 7.153 1.00 88.31 102 MET A N 1
ATOM 782 C CA . MET A 1 102 ? -0.552 -2.353 6.720 1.00 88.31 102 MET A CA 1
ATOM 783 C C . MET A 1 102 ? -1.017 -2.672 5.294 1.00 88.31 102 MET A C 1
ATOM 785 O O . MET A 1 102 ? -0.192 -2.942 4.422 1.00 88.31 102 MET A O 1
ATOM 789 N N . VAL A 1 103 ? -2.319 -2.552 5.022 1.00 89.75 103 VAL A N 1
ATOM 790 C CA . VAL A 1 103 ? -2.882 -2.774 3.685 1.00 89.75 103 VAL A CA 1
ATOM 791 C C . VAL A 1 103 ? -2.309 -1.786 2.671 1.00 89.75 103 VAL A C 1
ATOM 793 O O . VAL A 1 103 ? -1.919 -2.217 1.591 1.00 89.75 103 VAL A O 1
ATOM 796 N N . LEU A 1 104 ? -2.192 -0.494 2.991 1.00 88.50 104 LEU A N 1
ATOM 797 C CA . LEU A 1 104 ? -1.618 0.501 2.074 1.00 88.50 104 LEU A CA 1
ATOM 798 C C . LEU A 1 104 ? -0.148 0.221 1.738 1.00 88.50 104 LEU A C 1
ATOM 800 O O . LEU A 1 104 ? 0.239 0.305 0.570 1.00 88.50 104 LEU A O 1
ATOM 804 N N . ARG A 1 105 ? 0.652 -0.162 2.741 1.00 88.69 105 ARG A N 1
ATOM 805 C CA . ARG A 1 105 ? 2.075 -0.507 2.586 1.00 88.69 105 ARG A CA 1
ATOM 806 C C . ARG A 1 105 ? 2.294 -1.689 1.648 1.00 88.69 105 ARG A C 1
ATOM 808 O O . ARG A 1 105 ? 3.311 -1.725 0.963 1.00 88.69 105 ARG A O 1
ATOM 815 N N . PHE A 1 106 ? 1.353 -2.628 1.577 1.00 89.50 106 PHE A N 1
ATOM 816 C CA . PHE A 1 106 ? 1.424 -3.730 0.619 1.00 89.50 106 PHE A CA 1
ATOM 817 C C . PHE A 1 106 ? 0.743 -3.395 -0.709 1.00 89.50 106 PHE A C 1
ATOM 819 O O . PHE A 1 106 ? 1.331 -3.613 -1.765 1.00 89.50 106 PHE A O 1
ATOM 826 N N . CYS A 1 107 ? -0.466 -2.845 -0.681 1.00 92.38 107 CYS A N 1
ATOM 827 C CA . CYS A 1 107 ? -1.293 -2.642 -1.864 1.00 92.38 107 CYS A CA 1
ATOM 828 C C . CYS A 1 107 ? -0.644 -1.678 -2.865 1.00 92.38 107 CYS A C 1
ATOM 830 O O . CYS A 1 107 ? -0.511 -2.024 -4.036 1.00 92.38 107 CYS A O 1
ATOM 832 N N . ILE A 1 108 ? -0.161 -0.513 -2.411 1.00 90.75 108 ILE A N 1
ATOM 833 C CA . ILE A 1 108 ? 0.391 0.514 -3.310 1.00 90.75 108 ILE A CA 1
ATOM 834 C C . ILE A 1 108 ? 1.617 -0.013 -4.083 1.00 90.75 108 ILE A C 1
ATOM 836 O O . ILE A 1 108 ? 1.597 0.033 -5.316 1.00 90.75 108 ILE A O 1
ATOM 840 N N . PRO A 1 109 ? 2.655 -0.585 -3.434 1.00 91.25 109 PRO A N 1
ATOM 841 C CA . PRO A 1 109 ? 3.805 -1.117 -4.163 1.00 91.25 109 PRO A CA 1
ATOM 842 C C . PRO A 1 109 ? 3.471 -2.305 -5.069 1.00 91.25 109 PRO A C 1
ATOM 844 O O . PRO A 1 109 ? 4.104 -2.475 -6.108 1.00 91.25 109 PRO A O 1
ATOM 847 N N . HIS A 1 110 ? 2.505 -3.149 -4.691 1.00 93.38 110 HIS A N 1
ATOM 848 C CA . HIS A 1 110 ? 2.087 -4.273 -5.533 1.00 93.38 110 HIS A CA 1
ATOM 849 C C . HIS A 1 110 ? 1.331 -3.805 -6.776 1.00 93.38 110 HIS A C 1
ATOM 851 O O . HIS A 1 110 ? 1.629 -4.287 -7.864 1.00 93.38 110 HIS A O 1
ATOM 857 N N . LEU A 1 111 ? 0.418 -2.838 -6.644 1.00 94.50 111 LEU A N 1
ATOM 858 C CA . LEU A 1 111 ? -0.277 -2.241 -7.786 1.00 94.50 111 LEU A CA 1
ATOM 859 C C . LEU A 1 111 ? 0.706 -1.564 -8.743 1.00 94.50 111 LEU A C 1
ATOM 861 O O . LEU A 1 111 ? 0.638 -1.792 -9.948 1.00 94.50 111 LEU A O 1
ATOM 865 N N . TYR A 1 112 ? 1.655 -0.790 -8.208 1.00 92.94 112 TYR A N 1
ATOM 866 C CA . TYR A 1 112 ? 2.701 -0.165 -9.014 1.00 92.94 112 TYR A CA 1
ATOM 867 C C . TYR A 1 112 ? 3.525 -1.205 -9.783 1.00 92.94 112 TYR A C 1
ATOM 869 O O . TYR A 1 112 ? 3.680 -1.085 -10.995 1.00 92.94 112 TYR A O 1
ATOM 877 N N . ARG A 1 113 ? 4.006 -2.255 -9.101 1.00 94.06 113 ARG A N 1
ATOM 878 C CA . ARG A 1 113 ? 4.766 -3.342 -9.737 1.00 94.06 113 ARG A CA 1
ATOM 879 C C . ARG A 1 113 ? 3.957 -4.063 -10.805 1.00 94.06 113 ARG A C 1
ATOM 881 O O . ARG A 1 113 ? 4.479 -4.293 -11.885 1.00 94.06 113 ARG A O 1
ATOM 888 N N . LEU A 1 114 ? 2.691 -4.369 -10.527 1.00 95.25 114 LEU A N 1
ATOM 889 C CA . LEU A 1 114 ? 1.799 -5.007 -11.488 1.00 95.25 114 LEU A CA 1
ATOM 890 C C . LEU A 1 114 ? 1.692 -4.166 -12.763 1.00 95.25 114 LEU A C 1
ATOM 892 O O . LEU A 1 114 ? 1.969 -4.667 -13.847 1.00 95.25 114 LEU A O 1
ATOM 896 N N . ILE A 1 115 ? 1.355 -2.881 -12.633 1.00 95.44 115 ILE A N 1
ATOM 897 C CA . ILE A 1 115 ? 1.215 -1.971 -13.777 1.00 95.44 115 ILE A CA 1
ATOM 898 C C . ILE A 1 115 ? 2.546 -1.837 -14.526 1.00 95.44 115 ILE A C 1
ATOM 900 O O . ILE A 1 115 ? 2.570 -1.967 -15.746 1.00 95.44 115 ILE A O 1
ATOM 904 N N . ALA A 1 116 ? 3.656 -1.636 -13.812 1.00 95.00 116 ALA A N 1
ATOM 905 C CA . ALA A 1 116 ? 4.979 -1.502 -14.414 1.00 95.00 116 ALA A CA 1
ATOM 906 C C . ALA A 1 116 ? 5.367 -2.752 -15.218 1.00 95.00 116 ALA A C 1
ATOM 908 O O . ALA A 1 116 ? 5.770 -2.639 -16.375 1.00 95.00 116 ALA A O 1
ATOM 909 N N . THR A 1 117 ? 5.192 -3.946 -14.647 1.00 94.06 117 THR A N 1
ATOM 910 C CA . THR A 1 117 ? 5.462 -5.213 -15.335 1.00 94.06 117 THR A CA 1
ATOM 911 C C . THR A 1 117 ? 4.565 -5.386 -16.558 1.00 94.06 117 THR A C 1
ATOM 913 O O . THR A 1 117 ? 5.061 -5.758 -17.619 1.00 94.06 117 THR A O 1
ATOM 916 N N . LEU A 1 118 ? 3.272 -5.062 -16.456 1.00 93.44 118 LEU A N 1
ATOM 917 C CA . LEU A 1 118 ? 2.359 -5.125 -17.598 1.00 93.44 118 LEU A CA 1
ATOM 918 C C . LEU A 1 118 ? 2.778 -4.175 -18.725 1.00 93.44 118 LEU A C 1
ATOM 920 O O . LEU A 1 118 ? 2.791 -4.586 -19.885 1.00 93.44 118 LEU A O 1
ATOM 924 N N . CYS A 1 119 ? 3.173 -2.943 -18.401 1.00 94.44 119 CYS A N 1
ATOM 925 C CA . CYS A 1 119 ? 3.667 -1.977 -19.382 1.00 94.44 119 CYS A CA 1
ATOM 926 C C . CYS A 1 119 ? 4.959 -2.455 -20.058 1.00 94.44 119 CYS A C 1
ATOM 928 O O . CYS A 1 119 ? 5.056 -2.403 -21.282 1.00 94.44 119 CYS A O 1
ATOM 930 N N . VAL A 1 120 ? 5.930 -2.956 -19.287 1.00 94.62 120 VAL A N 1
ATOM 931 C CA . VAL A 1 120 ? 7.218 -3.442 -19.816 1.00 94.62 120 VAL A CA 1
ATOM 932 C C . VAL A 1 120 ? 7.020 -4.633 -20.751 1.00 94.62 120 VAL A C 1
ATOM 934 O O . VAL A 1 120 ? 7.580 -4.645 -21.846 1.00 94.62 120 VAL A O 1
ATOM 937 N N . ILE A 1 121 ? 6.196 -5.612 -20.363 1.00 93.75 121 ILE A N 1
ATOM 938 C CA . ILE A 1 121 ? 5.912 -6.777 -21.213 1.00 93.75 121 ILE A CA 1
ATOM 939 C C . ILE A 1 121 ? 5.167 -6.342 -22.479 1.00 93.75 121 ILE A C 1
ATOM 941 O O . ILE A 1 121 ? 5.525 -6.769 -23.574 1.00 93.75 121 ILE A O 1
ATOM 945 N N . SER A 1 122 ? 4.178 -5.453 -22.353 1.00 93.31 122 SER A N 1
ATOM 946 C CA . SER A 1 122 ? 3.404 -4.959 -23.501 1.00 93.31 122 SER A CA 1
ATOM 947 C C . SER A 1 122 ? 4.267 -4.175 -24.491 1.00 93.31 122 SER A C 1
ATOM 949 O O . SER A 1 122 ? 4.094 -4.320 -25.697 1.00 93.31 122 SER A O 1
ATOM 951 N N . TYR A 1 123 ? 5.222 -3.383 -23.995 1.00 94.00 123 TYR A N 1
ATOM 952 C CA . TYR A 1 123 ? 6.198 -2.691 -24.836 1.00 94.00 123 TYR A CA 1
ATOM 953 C C . TYR A 1 123 ? 7.163 -3.673 -25.512 1.00 94.00 123 TYR A C 1
ATOM 955 O O . TYR A 1 123 ? 7.428 -3.559 -26.706 1.00 94.00 123 TYR A O 1
ATOM 963 N N . SER A 1 124 ? 7.664 -4.666 -24.769 1.00 93.69 124 SER A N 1
ATOM 964 C CA . SER A 1 124 ? 8.604 -5.658 -25.301 1.00 93.69 124 SER A CA 1
ATOM 965 C C . SER A 1 124 ? 7.964 -6.601 -26.320 1.00 93.69 124 SER A C 1
ATOM 967 O O . SER A 1 124 ? 8.657 -7.128 -27.190 1.00 93.69 124 SER A O 1
ATOM 969 N N . THR A 1 125 ? 6.671 -6.897 -26.193 1.00 93.81 125 THR A N 1
ATOM 970 C CA . THR A 1 125 ? 5.974 -7.841 -27.070 1.00 93.81 125 THR A CA 1
ATOM 971 C C . THR A 1 125 ? 4.511 -7.419 -27.249 1.00 93.81 125 THR A C 1
ATOM 973 O O . THR A 1 125 ? 3.637 -7.893 -26.524 1.00 93.81 125 THR A O 1
ATOM 976 N N . PRO A 1 126 ? 4.200 -6.581 -28.256 1.00 90.25 126 PRO A N 1
ATOM 977 C CA . PRO A 1 126 ? 2.858 -6.020 -28.439 1.00 90.25 126 PRO A CA 1
ATOM 978 C C . PRO A 1 126 ? 1.741 -7.062 -28.603 1.00 90.25 126 PRO A C 1
ATOM 980 O O . PRO A 1 126 ? 0.614 -6.833 -28.167 1.00 90.25 126 PRO A O 1
ATOM 983 N N . ILE A 1 127 ? 2.043 -8.243 -29.166 1.00 93.69 127 ILE A N 1
ATOM 984 C CA . ILE A 1 127 ? 1.056 -9.328 -29.329 1.00 93.69 127 ILE A CA 1
ATOM 985 C C . ILE A 1 127 ? 0.521 -9.852 -27.985 1.00 93.69 127 ILE A C 1
ATOM 987 O O . ILE A 1 127 ? -0.595 -10.366 -27.920 1.00 93.69 127 ILE A O 1
ATOM 991 N N . PHE A 1 128 ? 1.273 -9.673 -26.893 1.00 90.56 128 PHE A N 1
ATOM 992 C CA . PHE A 1 128 ? 0.869 -10.066 -25.542 1.00 90.56 128 PHE A CA 1
ATOM 993 C C . PHE A 1 128 ? -0.424 -9.368 -25.089 1.00 90.56 128 PHE A C 1
ATOM 995 O O . PHE A 1 128 ? -1.200 -9.942 -24.325 1.00 90.56 128 PHE A O 1
ATOM 1002 N N . ILE A 1 129 ? -0.711 -8.171 -25.614 1.00 91.81 129 ILE A N 1
ATOM 1003 C CA . ILE A 1 129 ? -1.937 -7.420 -25.308 1.00 91.81 129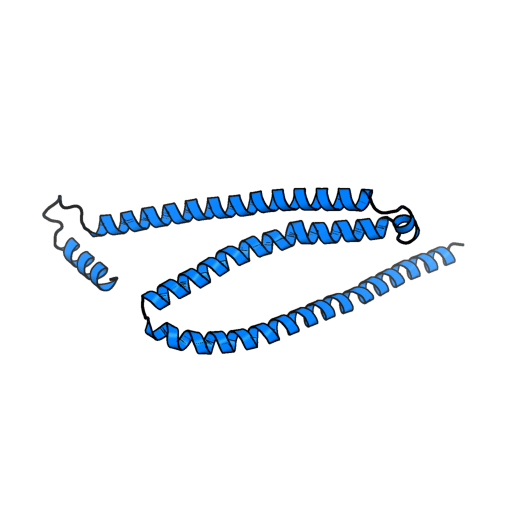 ILE A CA 1
ATOM 1004 C C . ILE A 1 129 ? -3.188 -8.191 -25.758 1.00 91.81 129 ILE A C 1
ATOM 1006 O O . ILE A 1 129 ? -4.222 -8.159 -25.095 1.00 91.81 129 ILE A O 1
ATOM 1010 N N . VAL A 1 130 ? -3.110 -8.943 -26.855 1.00 93.94 130 VAL A N 1
ATOM 1011 C CA . VAL A 1 130 ? -4.251 -9.748 -27.316 1.00 93.94 130 VAL A CA 1
ATOM 1012 C C . VAL A 1 130 ? -4.538 -10.890 -26.338 1.00 93.94 130 VAL A C 1
ATOM 1014 O O . VAL A 1 130 ? -5.697 -11.209 -26.090 1.00 93.94 130 VAL A O 1
ATOM 1017 N N . VAL A 1 131 ? -3.496 -11.469 -25.734 1.00 93.62 131 VAL A N 1
ATOM 1018 C CA . VAL A 1 131 ? -3.610 -12.567 -24.761 1.00 93.62 131 VAL A CA 1
ATOM 1019 C C . VAL A 1 131 ? -4.066 -12.067 -23.389 1.00 93.62 131 VAL A C 1
ATOM 1021 O O . VAL A 1 131 ? -4.800 -12.771 -22.696 1.00 93.62 131 VAL A O 1
ATOM 1024 N N . ILE A 1 132 ? -3.686 -10.852 -22.982 1.00 92.88 132 ILE A N 1
ATOM 1025 C CA . ILE A 1 132 ? -4.059 -10.358 -21.653 1.00 92.88 132 ILE A CA 1
ATOM 1026 C C . ILE A 1 132 ? -5.552 -10.058 -21.528 1.00 92.88 132 ILE A C 1
ATOM 1028 O O . ILE A 1 132 ? -6.115 -10.279 -20.463 1.00 92.88 132 ILE A O 1
ATOM 1032 N N . ILE A 1 133 ? -6.216 -9.631 -22.604 1.00 93.69 133 ILE A N 1
ATOM 1033 C CA . ILE A 1 133 ? -7.654 -9.322 -22.600 1.00 93.69 133 ILE A CA 1
ATOM 1034 C C . ILE A 1 133 ? -8.508 -10.517 -22.122 1.00 93.69 133 ILE A C 1
ATOM 1036 O O . ILE A 1 133 ? -9.227 -10.360 -21.130 1.00 93.69 133 ILE A O 1
ATOM 1040 N N . PRO A 1 134 ? -8.442 -11.719 -22.736 1.00 95.62 134 PRO A N 1
ATOM 1041 C CA . PRO A 1 134 ? -9.222 -12.865 -22.270 1.00 95.62 134 PRO A CA 1
ATOM 1042 C C . PRO A 1 134 ? -8.804 -13.323 -20.867 1.00 95.62 134 PRO A C 1
ATOM 1044 O O . PRO A 1 134 ? -9.664 -13.682 -20.062 1.00 95.62 134 PRO A O 1
ATOM 1047 N N . VAL A 1 135 ? -7.512 -13.251 -20.528 1.00 95.06 135 VAL A N 1
ATOM 1048 C CA . VAL A 1 135 ? -7.022 -13.600 -19.184 1.00 95.06 135 VAL A CA 1
ATOM 1049 C C . VAL A 1 135 ? -7.588 -12.651 -18.124 1.00 95.06 135 VAL A C 1
ATOM 1051 O O . VAL A 1 135 ? -8.049 -13.114 -17.082 1.00 95.06 135 VAL A O 1
ATOM 1054 N N . SER A 1 136 ? -7.623 -11.341 -18.380 1.00 93.69 136 SER A N 1
ATOM 1055 C CA . SER A 1 136 ? -8.203 -10.344 -17.475 1.00 93.69 136 SER A CA 1
ATOM 1056 C C . SER A 1 136 ? -9.704 -10.543 -17.278 1.00 93.69 136 SER A C 1
ATOM 1058 O O . SER A 1 136 ? -10.191 -10.378 -16.161 1.00 93.69 136 SER A O 1
ATOM 1060 N N . ILE A 1 137 ? -10.433 -10.945 -18.324 1.00 96.25 137 ILE A N 1
ATOM 1061 C CA . ILE A 1 137 ? -11.861 -11.276 -18.224 1.00 96.25 137 ILE A CA 1
ATOM 1062 C C . ILE A 1 137 ? -12.065 -12.477 -17.289 1.00 96.25 137 ILE A C 1
ATOM 1064 O O . ILE A 1 137 ? -12.854 -12.396 -16.348 1.00 96.25 137 ILE A O 1
ATOM 1068 N N . ILE A 1 138 ? -11.322 -13.571 -17.494 1.00 97.44 138 ILE A N 1
ATOM 1069 C CA . ILE A 1 138 ? -11.393 -14.760 -16.626 1.00 97.44 138 ILE A CA 1
ATOM 1070 C C . ILE A 1 138 ? -11.010 -14.396 -15.187 1.00 97.44 138 ILE A C 1
ATOM 1072 O O . ILE A 1 138 ? -11.720 -14.749 -14.243 1.00 97.44 138 ILE A O 1
ATOM 1076 N N . TYR A 1 139 ? -9.922 -13.643 -15.016 1.00 95.75 139 TYR A N 1
ATOM 1077 C CA . TYR A 1 139 ? -9.464 -13.183 -13.710 1.00 95.75 139 TYR A CA 1
ATOM 1078 C C . TYR A 1 139 ? -10.530 -12.348 -12.996 1.00 95.75 139 TYR A C 1
ATOM 1080 O O . TYR A 1 139 ? -10.765 -12.556 -11.810 1.00 95.75 139 TYR A O 1
ATOM 1088 N N . TYR A 1 140 ? -11.231 -11.459 -13.704 1.00 96.75 140 TYR A N 1
ATOM 1089 C CA . TYR A 1 140 ? -12.319 -10.664 -13.136 1.00 96.75 140 TYR A CA 1
ATOM 1090 C C . TYR A 1 140 ? -13.461 -11.540 -12.597 1.00 96.75 140 TYR A C 1
ATOM 1092 O O . TYR A 1 140 ? -13.946 -11.311 -11.484 1.00 96.75 140 TYR A O 1
ATOM 1100 N N . PHE A 1 141 ? -13.868 -12.577 -13.337 1.00 9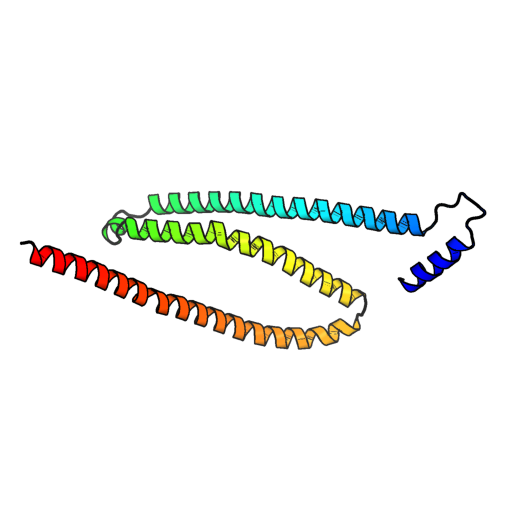7.25 141 PHE A N 1
ATOM 1101 C CA . PHE A 1 141 ? -14.892 -13.515 -12.866 1.00 97.25 141 PHE A CA 1
ATOM 1102 C C . PHE A 1 141 ? -14.439 -14.281 -11.620 1.00 97.25 141 PHE A C 1
ATOM 1104 O O . PHE A 1 141 ? -15.181 -14.342 -10.635 1.00 97.25 141 PHE A O 1
ATOM 1111 N N . ILE A 1 142 ? -13.209 -14.804 -11.629 1.00 96.69 142 ILE A N 1
ATOM 1112 C CA . ILE A 1 142 ? -12.625 -15.499 -10.474 1.00 96.69 142 ILE A CA 1
ATOM 1113 C C . ILE A 1 142 ? -12.544 -14.554 -9.272 1.00 96.69 142 ILE A C 1
ATOM 1115 O O . ILE A 1 142 ? -12.987 -14.908 -8.181 1.00 96.69 142 ILE A O 1
ATOM 1119 N N . GLN A 1 143 ? -12.043 -13.333 -9.464 1.00 95.12 143 GLN A N 1
ATOM 1120 C CA . GLN A 1 143 ? -11.914 -12.327 -8.414 1.00 95.12 143 GLN A CA 1
ATOM 1121 C C . GLN A 1 143 ? -13.273 -11.988 -7.794 1.00 95.12 143 GLN A C 1
ATOM 1123 O O . GLN A 1 143 ? -13.379 -11.878 -6.571 1.00 95.12 143 GLN A O 1
ATOM 1128 N N . ARG A 1 144 ? -14.328 -11.860 -8.606 1.00 95.38 144 ARG A N 1
ATOM 1129 C CA . ARG A 1 144 ? -15.686 -11.592 -8.115 1.00 95.38 144 ARG A CA 1
ATOM 1130 C C . ARG A 1 144 ? -16.188 -12.704 -7.192 1.00 95.38 144 ARG A C 1
ATOM 1132 O O . ARG A 1 144 ? -16.718 -12.399 -6.122 1.00 95.38 144 ARG A O 1
ATOM 1139 N N . ILE A 1 145 ? -16.004 -13.967 -7.580 1.00 96.31 145 ILE A N 1
ATOM 1140 C CA . ILE A 1 145 ? -16.396 -15.124 -6.759 1.00 96.31 145 ILE A CA 1
ATOM 1141 C C . ILE A 1 145 ? -15.531 -15.181 -5.495 1.00 96.31 145 ILE A C 1
ATOM 1143 O O . ILE A 1 145 ? -16.062 -15.265 -4.392 1.00 96.31 145 ILE A O 1
ATOM 1147 N N . TYR A 1 146 ? -14.213 -15.040 -5.636 1.00 96.06 146 TYR A N 1
ATOM 1148 C CA . TYR A 1 146 ? -13.266 -15.064 -4.524 1.00 96.06 146 TYR A CA 1
ATOM 1149 C C . TYR A 1 146 ? -13.597 -14.017 -3.452 1.00 96.06 146 TYR A C 1
ATOM 1151 O O . TYR A 1 146 ? -13.662 -14.342 -2.268 1.00 96.06 146 TYR A O 1
ATOM 1159 N N . VAL A 1 147 ? -13.871 -12.767 -3.845 1.00 94.25 147 VAL A N 1
ATOM 1160 C CA . VAL A 1 147 ? -14.232 -11.696 -2.900 1.00 94.25 147 VAL A CA 1
ATOM 1161 C C . VAL A 1 147 ? -15.534 -12.017 -2.162 1.00 94.25 147 VAL A C 1
ATOM 1163 O O . VAL A 1 147 ? -15.627 -11.756 -0.960 1.00 94.25 147 VAL A O 1
ATOM 1166 N N . ALA A 1 148 ? -16.531 -12.589 -2.844 1.00 93.62 148 ALA A N 1
ATOM 1167 C CA . ALA A 1 148 ? -17.771 -13.019 -2.202 1.00 93.62 148 ALA A CA 1
ATOM 1168 C C . ALA A 1 148 ? -17.509 -14.130 -1.171 1.00 93.62 148 ALA A C 1
ATOM 1170 O O . ALA A 1 148 ? -17.939 -14.007 -0.022 1.00 93.62 148 ALA A O 1
ATOM 1171 N N . THR A 1 149 ? -16.732 -15.149 -1.542 1.00 95.38 149 THR A N 1
ATOM 1172 C CA . THR A 1 149 ? -16.370 -16.265 -0.660 1.00 95.38 149 THR A CA 1
ATOM 1173 C C . THR A 1 149 ? -15.575 -15.796 0.556 1.00 95.38 149 THR A C 1
ATOM 1175 O O . THR A 1 149 ? -15.929 -16.135 1.680 1.00 95.38 149 THR A O 1
ATOM 1178 N N . VAL A 1 150 ? -14.554 -14.947 0.385 1.00 92.00 150 VAL A N 1
ATOM 1179 C CA . VAL A 1 150 ? -13.755 -14.433 1.515 1.00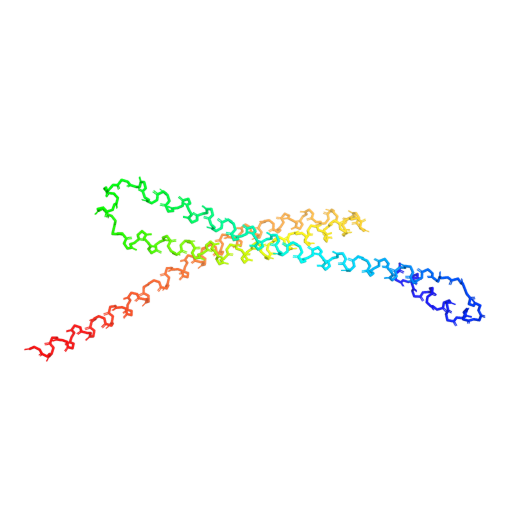 92.00 150 VAL A CA 1
ATOM 1180 C C . VAL A 1 150 ? -14.619 -13.653 2.504 1.00 92.00 150 VAL A C 1
ATOM 1182 O O . VAL A 1 150 ? -14.447 -13.792 3.715 1.00 92.00 150 VAL A O 1
ATOM 1185 N N . ARG A 1 151 ? -15.573 -12.846 2.022 1.00 89.25 151 ARG A N 1
ATOM 1186 C CA . ARG A 1 151 ? -16.509 -12.131 2.905 1.00 89.25 151 ARG A CA 1
ATOM 1187 C C . ARG A 1 151 ? -17.378 -13.100 3.707 1.00 89.25 151 ARG A C 1
ATOM 1189 O O . ARG A 1 151 ? -17.585 -12.875 4.897 1.00 89.25 151 ARG A O 1
ATOM 1196 N N . GLN A 1 152 ? -17.860 -14.172 3.081 1.00 92.62 152 GLN A N 1
ATOM 1197 C CA . GLN A 1 152 ? -18.649 -15.202 3.761 1.00 92.62 152 GLN A CA 1
ATOM 1198 C C . GLN A 1 152 ? -17.819 -15.963 4.799 1.00 92.62 152 GLN A C 1
ATOM 1200 O O . GLN A 1 152 ? -18.268 -16.115 5.930 1.00 92.62 152 GLN A O 1
ATOM 1205 N N . VAL A 1 153 ? -16.590 -16.360 4.460 1.00 90.88 153 VAL A N 1
ATOM 1206 C CA . VAL A 1 153 ? -15.673 -17.043 5.388 1.00 90.88 153 VAL A CA 1
ATOM 1207 C C . VAL A 1 153 ? -15.365 -16.165 6.601 1.00 90.88 153 VAL A C 1
ATOM 1209 O O . VAL A 1 153 ? -15.508 -16.627 7.728 1.00 90.88 153 VAL A O 1
ATOM 1212 N N . LYS A 1 154 ? -15.049 -14.877 6.400 1.00 85.25 154 LYS A N 1
ATOM 1213 C CA . LYS A 1 154 ? -14.832 -13.932 7.512 1.00 85.25 154 LYS A CA 1
ATOM 1214 C C . LYS A 1 154 ? -16.067 -13.783 8.405 1.00 85.25 154 LYS A C 1
ATOM 1216 O O . LYS A 1 154 ? -15.940 -13.662 9.621 1.00 85.25 154 LYS A O 1
ATOM 1221 N N . ARG A 1 155 ? -17.270 -13.806 7.820 1.00 88.38 155 ARG A N 1
ATOM 1222 C CA . ARG A 1 155 ? -18.525 -13.786 8.585 1.00 88.38 155 ARG A CA 1
ATOM 1223 C C . ARG A 1 155 ? -18.683 -15.057 9.422 1.00 88.38 155 ARG A C 1
ATOM 1225 O O . ARG A 1 155 ? -19.042 -14.947 10.588 1.00 88.38 155 ARG A O 1
ATOM 1232 N N . ILE A 1 156 ? -18.412 -16.230 8.850 1.00 89.94 156 ILE A N 1
ATOM 1233 C CA . ILE A 1 156 ? -18.478 -17.510 9.572 1.00 89.94 156 ILE A CA 1
ATOM 1234 C C . ILE A 1 156 ? -17.472 -17.511 10.724 1.00 89.94 156 ILE A C 1
ATOM 1236 O O . ILE A 1 156 ? -17.850 -17.803 11.850 1.00 89.94 156 ILE A O 1
ATOM 1240 N N . GLU A 1 157 ? -16.227 -17.096 10.481 1.00 86.31 157 GLU A N 1
ATOM 1241 C CA . GLU A 1 157 ? -15.200 -16.992 11.524 1.00 86.31 157 GLU A CA 1
ATOM 1242 C C . GLU A 1 157 ? -15.649 -16.087 12.685 1.00 86.31 157 GLU A C 1
ATOM 1244 O O . GLU A 1 157 ? -15.498 -16.449 13.853 1.00 86.31 157 GLU A O 1
ATOM 1249 N N . SER A 1 158 ? -16.261 -14.939 12.374 1.00 81.69 158 SER A N 1
ATOM 1250 C CA . SER A 1 158 ? -16.797 -14.023 13.385 1.00 81.69 158 SER A CA 1
ATOM 1251 C C . SER A 1 158 ? -17.972 -14.620 14.168 1.00 81.69 158 SER A C 1
ATOM 1253 O O . SER A 1 158 ? -18.034 -14.426 15.381 1.00 81.69 158 SER A O 1
ATOM 1255 N N . ILE A 1 159 ? -18.885 -15.338 13.505 1.00 82.44 159 ILE A N 1
ATOM 1256 C CA . ILE A 1 159 ? -20.063 -15.945 14.146 1.00 82.44 159 ILE A CA 1
ATOM 1257 C C . ILE A 1 159 ? -19.664 -17.144 15.010 1.00 82.44 159 ILE A C 1
ATOM 1259 O O . ILE A 1 159 ? -20.218 -17.303 16.087 1.00 82.44 159 ILE A O 1
ATOM 1263 N N . THR A 1 160 ? -18.694 -17.958 14.589 1.00 80.06 160 THR A N 1
ATOM 1264 C CA . THR A 1 160 ? -18.269 -19.151 15.339 1.00 80.06 160 THR A CA 1
ATOM 1265 C C . THR A 1 160 ? -17.448 -18.800 16.581 1.00 80.06 160 THR A C 1
ATOM 1267 O O . THR A 1 160 ? -17.520 -19.508 17.582 1.00 80.06 160 THR A O 1
ATOM 1270 N N . ARG A 1 161 ? -16.685 -17.696 16.565 1.00 76.62 161 ARG A N 1
ATOM 1271 C CA . ARG A 1 161 ? -15.890 -17.272 17.732 1.00 76.62 161 ARG A CA 1
ATOM 1272 C C . ARG A 1 161 ? -16.734 -16.698 18.871 1.00 76.62 161 ARG A C 1
ATOM 1274 O O . ARG A 1 161 ? -16.419 -16.951 20.028 1.00 76.62 161 ARG A O 1
ATOM 1281 N N . ALA A 1 162 ? -17.799 -15.957 18.566 1.00 76.19 162 ALA A N 1
ATOM 1282 C CA . ALA A 1 162 ? -18.639 -15.300 19.572 1.00 76.19 162 ALA A CA 1
ATOM 1283 C C . ALA A 1 162 ? -19.265 -16.247 20.635 1.00 76.19 162 ALA A C 1
ATOM 1285 O O . ALA A 1 162 ? -19.121 -15.956 21.822 1.00 76.19 162 ALA A O 1
ATOM 1286 N N . PRO A 1 163 ? -19.906 -17.382 20.282 1.00 73.75 163 PRO A N 1
ATOM 1287 C CA . PRO A 1 163 ? -20.538 -18.274 21.257 1.00 73.75 163 PRO A CA 1
ATOM 1288 C C . PRO A 1 163 ? -19.530 -19.052 22.107 1.00 73.75 163 PRO A C 1
ATOM 1290 O O . PRO A 1 163 ? -19.828 -19.357 23.254 1.00 73.75 163 PRO A O 1
ATOM 1293 N N . ILE A 1 164 ? -18.326 -19.333 21.593 1.00 77.88 164 ILE A N 1
ATOM 1294 C CA . ILE A 1 164 ? -17.268 -19.985 22.381 1.00 77.88 164 ILE A CA 1
ATOM 1295 C C . ILE A 1 164 ? -16.875 -19.084 23.555 1.00 77.88 164 ILE A C 1
ATOM 1297 O O . ILE A 1 164 ? -16.847 -19.544 24.692 1.00 77.88 164 ILE A O 1
ATOM 1301 N N . PHE A 1 165 ? -16.633 -17.793 23.301 1.00 75.44 165 PHE A N 1
ATOM 1302 C CA . PHE A 1 165 ? -16.337 -16.837 24.371 1.00 75.44 165 PHE A CA 1
ATOM 1303 C C . PHE A 1 165 ? -17.512 -16.678 25.345 1.00 75.44 165 PHE A C 1
ATOM 1305 O O . PHE A 1 165 ? -17.280 -16.662 26.549 1.00 75.44 165 PHE A O 1
ATOM 1312 N N . SER A 1 166 ? -18.754 -16.661 24.846 1.00 78.81 166 SER A N 1
ATOM 1313 C CA . SER A 1 166 ? -19.958 -16.606 25.690 1.00 78.81 166 SER A CA 1
ATOM 1314 C C . SER A 1 166 ? -20.088 -17.824 26.614 1.00 78.81 166 SER A C 1
ATOM 1316 O O . SER A 1 166 ? -20.342 -17.663 27.801 1.00 78.81 166 SER A O 1
ATOM 1318 N N . HIS A 1 167 ? -19.866 -19.042 26.107 1.00 80.56 167 HIS A N 1
ATOM 1319 C CA . HIS A 1 167 ? -19.927 -20.261 26.920 1.00 80.56 167 HIS A CA 1
ATOM 1320 C C . HIS A 1 167 ? -18.783 -20.362 27.934 1.00 80.56 167 HIS A C 1
ATOM 1322 O O . HIS A 1 167 ? -18.987 -20.846 29.049 1.00 80.56 167 HIS A O 1
ATOM 1328 N N . PHE A 1 168 ? -17.582 -19.894 27.583 1.00 84.12 168 PHE A N 1
ATOM 1329 C CA . PHE A 1 168 ? -16.489 -19.774 28.550 1.00 84.12 168 PHE A CA 1
ATOM 1330 C C . PHE A 1 168 ? -16.845 -18.796 29.674 1.00 84.12 168 PHE A C 1
ATOM 1332 O O . PHE A 1 168 ? -16.602 -19.098 30.841 1.00 84.12 168 PHE A O 1
ATOM 1339 N N . GLU A 1 169 ? -17.449 -17.655 29.340 1.00 82.69 169 GLU A N 1
ATOM 1340 C CA . GLU A 1 169 ? -17.864 -16.649 30.317 1.00 82.69 169 GLU A CA 1
ATOM 1341 C C . GLU A 1 169 ? -18.967 -17.181 31.246 1.00 82.69 169 GLU A C 1
ATOM 1343 O O . GLU A 1 169 ? -18.826 -17.066 32.464 1.00 82.69 169 GLU A O 1
ATOM 1348 N N . GLU A 1 170 ? -19.987 -17.858 30.700 1.00 81.94 170 GLU A N 1
ATOM 1349 C CA . GLU A 1 170 ? -21.043 -18.548 31.463 1.00 81.94 170 GLU A CA 1
ATOM 1350 C C . GLU A 1 170 ? -20.487 -19.634 32.390 1.00 81.94 170 GLU A C 1
ATOM 1352 O O . GLU A 1 170 ? -20.914 -19.746 33.537 1.00 81.94 170 GLU A O 1
ATOM 1357 N N . THR A 1 171 ? -19.508 -20.422 31.935 1.00 86.81 171 THR A N 1
ATOM 1358 C CA . THR A 1 171 ? -18.905 -21.480 32.764 1.00 86.81 171 THR A CA 1
ATOM 1359 C C . THR A 1 171 ? -18.132 -20.883 33.938 1.00 86.81 171 THR A C 1
ATOM 1361 O O . THR A 1 171 ? -18.230 -21.364 35.067 1.00 86.81 171 THR A O 1
ATOM 1364 N N . ILE A 1 172 ? -17.376 -19.812 33.684 1.00 86.12 172 ILE A N 1
ATOM 1365 C CA . ILE A 1 172 ? -16.607 -19.117 34.717 1.00 86.12 172 ILE A CA 1
ATOM 1366 C C . ILE A 1 172 ? -17.556 -18.470 35.733 1.00 86.12 172 ILE A C 1
ATOM 1368 O O . ILE A 1 172 ? -17.388 -18.680 36.933 1.00 86.12 172 ILE A O 1
ATOM 1372 N N . THR A 1 173 ? -18.575 -17.730 35.282 1.00 83.50 173 THR A N 1
ATOM 1373 C CA . THR A 1 173 ? -19.553 -17.105 36.193 1.00 83.50 173 THR A CA 1
ATOM 1374 C C . THR A 1 173 ? -20.369 -18.142 36.958 1.00 83.50 173 THR A C 1
ATOM 1376 O O . THR A 1 173 ? -20.542 -17.989 38.166 1.00 83.50 173 THR A O 1
ATOM 1379 N N . GLY A 1 174 ? -20.803 -19.220 36.303 1.00 82.12 174 GLY A N 1
ATOM 1380 C CA . GLY A 1 174 ? -21.513 -20.326 36.944 1.00 82.12 174 GLY A CA 1
ATOM 1381 C C . GLY A 1 174 ? -20.696 -20.976 38.061 1.00 82.12 174 GLY A C 1
ATOM 1382 O O . GLY A 1 174 ? -21.210 -21.174 39.159 1.00 82.12 174 GLY A O 1
ATOM 1383 N N . TRP A 1 175 ? -19.400 -21.211 37.836 1.00 84.62 175 TRP A N 1
ATOM 1384 C CA . TRP A 1 175 ? -18.503 -21.719 38.877 1.00 84.62 175 TRP A CA 1
ATOM 1385 C C . TRP A 1 175 ? -18.358 -20.751 40.058 1.00 84.62 175 TRP A C 1
ATOM 1387 O O . TRP A 1 175 ? -18.394 -21.180 41.210 1.00 84.62 175 TRP A O 1
ATOM 1397 N N . PHE A 1 176 ? -18.215 -19.446 39.805 1.00 79.62 176 PHE A N 1
ATOM 1398 C CA . PHE A 1 176 ? -18.102 -18.454 40.880 1.00 79.62 176 PHE A CA 1
ATOM 1399 C C . PHE A 1 176 ? -19.372 -18.360 41.736 1.00 79.62 176 PHE A C 1
ATOM 1401 O O . PHE A 1 176 ? -19.261 -18.244 42.960 1.00 79.62 176 PHE A O 1
ATOM 1408 N N . VAL A 1 177 ? -20.556 -18.432 41.118 1.00 79.12 177 VAL A N 1
ATOM 1409 C CA . VAL A 1 177 ? -21.853 -18.386 41.817 1.00 79.12 177 VAL A CA 1
ATOM 1410 C C . VAL A 1 177 ? -22.063 -19.637 42.673 1.00 79.12 177 VAL A C 1
ATOM 1412 O O . VAL A 1 177 ? -22.434 -19.517 43.837 1.00 79.12 177 VAL A O 1
ATOM 1415 N N . ASP A 1 178 ? -21.755 -20.825 42.149 1.00 73.50 178 ASP A N 1
ATOM 1416 C CA . ASP A 1 178 ? -21.915 -22.084 42.892 1.00 73.50 178 ASP A CA 1
ATOM 1417 C C . ASP A 1 178 ? -20.981 -22.138 44.119 1.00 73.50 178 ASP A C 1
ATOM 1419 O O . ASP A 1 178 ? -21.376 -22.480 45.235 1.00 73.50 178 ASP A O 1
ATOM 1423 N N . LYS A 1 179 ? -19.741 -21.659 43.957 1.00 68.62 179 LYS A N 1
ATOM 1424 C CA . LYS A 1 179 ? -18.753 -21.613 45.043 1.00 68.62 179 LYS A CA 1
ATOM 1425 C C . LYS A 1 179 ? -19.073 -20.588 46.135 1.00 68.62 179 LYS A C 1
ATOM 1427 O O . LYS A 1 179 ? -18.674 -20.785 47.278 1.00 68.62 179 LYS A O 1
ATOM 1432 N N . THR A 1 180 ? -19.747 -19.489 45.794 1.00 65.12 180 THR A N 1
ATOM 1433 C CA . THR A 1 180 ? -20.195 -18.483 46.776 1.00 65.12 180 THR A CA 1
ATOM 1434 C C . THR A 1 180 ? -21.495 -18.892 47.466 1.00 65.12 180 THR A C 1
ATOM 1436 O O . THR A 1 180 ? -21.639 -18.616 48.653 1.00 65.12 180 THR A O 1
ATOM 1439 N N . GLY A 1 181 ? -22.380 -19.627 46.785 1.00 63.78 181 GLY A N 1
ATOM 1440 C CA . GLY A 1 181 ? -23.566 -20.243 47.390 1.00 63.78 181 GLY A CA 1
ATOM 1441 C C . GLY A 1 181 ? -23.255 -21.375 48.378 1.00 63.78 181 GLY A C 1
ATOM 1442 O O . GLY A 1 181 ? -24.011 -21.572 49.317 1.00 63.78 181 GLY A O 1
ATOM 1443 N N . MET A 1 182 ? -22.130 -22.081 48.221 1.00 57.53 182 MET A N 1
ATOM 1444 C CA . MET A 1 182 ? -21.661 -23.098 49.179 1.00 57.53 182 MET A CA 1
ATOM 1445 C C . MET A 1 182 ? -21.005 -22.536 50.455 1.00 57.53 182 MET A C 1
ATOM 1447 O O . MET A 1 182 ? -20.752 -23.296 51.388 1.00 57.53 182 MET A O 1
ATOM 1451 N N . LEU A 1 183 ? -20.660 -21.244 50.483 1.00 54.38 183 LEU A N 1
ATOM 1452 C CA . LEU A 1 183 ? -19.969 -20.596 51.609 1.00 54.38 183 LEU A CA 1
ATOM 1453 C C . LEU A 1 183 ? -20.898 -19.726 52.479 1.00 54.38 183 LEU A C 1
ATOM 1455 O O . LEU A 1 183 ? -20.416 -19.122 53.439 1.00 54.38 183 LEU A O 1
ATOM 1459 N N . ALA A 1 184 ? -22.191 -19.662 52.149 1.00 46.84 184 ALA A N 1
ATOM 1460 C CA . ALA A 1 184 ? -23.249 -19.009 52.924 1.00 46.84 184 ALA A CA 1
ATOM 1461 C C . ALA A 1 184 ? -24.144 -20.059 53.596 1.00 46.84 184 ALA A C 1
ATOM 1463 O O . ALA A 1 184 ? -24.585 -19.795 54.736 1.00 46.84 184 ALA A O 1
#

Radius of gyration: 30.36 Å; chains: 1; bounding box: 78×40×82 Å

InterPro domains:
  IPR011527 ABC transporter type 1, transmembrane domain [PF00664] (4-175)
  IPR011527 ABC transporter type 1, transmembrane domain [PS50929] (1-174)
  IPR036640 ABC transporter type 1, transmembrane domain superfamily [G3DSA:1.20.1560.10] (4-177)
  IPR036640 ABC transporter type 1, transmembrane domain superfamily [SSF90123] (26-176)
  IPR050173 ATP-binding cassette transporter C-like [PTHR24223] (1-174)

pLDDT: mean 83.76, std 11.71, range [46.84, 97.44]

Sequence (184 aa):
WLTVWSENLLGIVNETTNLTETSPQELYLGIYGVFGLGQVIGSVLATLSISIGTINAARILHNGLLRNVLRLPQSTFDTTPTGRILNRFSSDINTLDVMFPMVLRFCIPHLYRLIATLCVISYSTPIFIVVIIPVSIIYYFIQRIYVATVRQVKRIESITRAPIFSHFEETITGWFVDKTGMLA

Organism: Timema cristinae (NCBI:txid61476)

Secondary structure (DSSP, 8-state):
-HHHHHHHHHHHHH-TTSTTS--HHHHHHHHHHHHHHHHHHHHHHHHHHHHHHHHHHHHHHHHHHHHHHTTS-HHHHHHS-HHHHHHHHHHHHHHHHHHHHHHHHHHHHHHHHHHHHHHHHHHH-TTHHHHHHHHHHHHHHHHHHHHHHHHHHHHHHHHHHHHHHHHHHHHHHHHHHHHHHTT-